Protein AF-F9WDN3-F1 (afdb_monomer_lite)

Organism: Trypanosoma congolense (strain IL3000) (NCBI:txid1068625)

Sequence (298 aa):
MFHLHCTERLPSRILLQSTNVASALHPDPLSCSAYWSNCTITRNVDLIFKRGSGELAHFKVPGACEKANNPNFFRLPCVNAADVLGGSIEAGWVMNYDFSEGTSSSEKQKDHACLTLRQLPTVAMLLRTASTDIKLLIVRPVLKAVKEEPTIVYHATLLTPPEGVRHVVLGRDGSLLLLLGHHIPDHDFTVPCFSYAVKGDHGCASFKPTRLCIPSPFVDMLREESAQRVVCARARKALRQVESPVLGGLDTEVILLTDHAVVLIFHVNVSREAETLLVCGLFACLNSAACWVAYKIH

Secondary structure (DSSP, 8-state):
-----------TTS-TT--EEEEEE-SSTTSTT-SEEEEEEETT--EEEEE-SSGGGGSPPTT-EEETTEEEEEEE-BTTHHHHHSSPPPGGGEEEEEE-SS---------HHHHHHHTSPPEEEEEE-TTS-EEEEEEEEEEEEETTEEEEEEEEEEE-PPTTEEEEEE-TTSSEEEEEESEE-TTT-EEEEEEEE---TT--PPPEEEEEEPPHHHHHHHHTSSSEEEEEEEEE--SS--SS--TTEEEEEEEEEETTSEEEEEEEEEESSS------EEEEESSSS---------

Structure (mmCIF, N/CA/C/O backbone):
data_AF-F9WDN3-F1
#
_entry.id   AF-F9WDN3-F1
#
loop_
_atom_site.group_PDB
_atom_site.id
_atom_site.type_symbol
_atom_site.label_atom_id
_atom_site.label_alt_id
_atom_site.label_comp_id
_atom_site.label_asym_id
_atom_site.label_entity_id
_atom_site.label_seq_id
_atom_site.pdbx_PDB_ins_code
_atom_site.Cartn_x
_atom_site.Cartn_y
_atom_site.Cartn_z
_atom_site.occupancy
_atom_site.B_iso_or_equiv
_atom_site.auth_seq_id
_atom_site.auth_comp_id
_atom_site.auth_asym_id
_atom_site.auth_atom_id
_atom_site.pdbx_PDB_model_num
ATOM 1 N N . MET A 1 1 ? 21.360 -12.248 2.614 1.00 25.48 1 MET A N 1
ATOM 2 C CA . MET A 1 1 ? 20.010 -12.648 3.066 1.00 25.48 1 MET A CA 1
ATOM 3 C C . MET A 1 1 ? 19.783 -11.980 4.418 1.00 25.48 1 MET A C 1
ATOM 5 O O . MET A 1 1 ? 20.314 -12.448 5.412 1.00 25.48 1 MET A O 1
ATOM 9 N N . PHE A 1 2 ? 19.144 -10.807 4.445 1.00 21.42 2 PHE A N 1
ATOM 10 C CA . PHE A 1 2 ? 18.879 -10.098 5.701 1.00 21.42 2 PHE A CA 1
ATOM 11 C C . PHE A 1 2 ? 17.727 -10.805 6.417 1.00 21.42 2 PHE A C 1
ATOM 13 O O . PHE A 1 2 ? 16.579 -10.714 5.987 1.00 21.42 2 PHE A O 1
ATOM 20 N N . HIS A 1 3 ? 18.032 -11.545 7.482 1.00 22.80 3 HIS A N 1
ATOM 21 C CA . HIS A 1 3 ? 17.010 -12.006 8.411 1.00 22.80 3 HIS A CA 1
ATOM 22 C C . HIS A 1 3 ? 16.378 -10.774 9.065 1.00 22.80 3 HIS A C 1
ATOM 24 O O . HIS A 1 3 ? 17.037 -10.059 9.817 1.00 22.80 3 HIS A O 1
ATOM 30 N N . LEU A 1 4 ? 15.107 -10.508 8.757 1.00 27.50 4 LEU A N 1
ATOM 31 C CA . LEU A 1 4 ? 14.305 -9.540 9.497 1.00 27.50 4 LEU A CA 1
ATOM 32 C C . LEU A 1 4 ? 14.218 -10.016 10.955 1.00 27.50 4 LEU A C 1
ATOM 34 O O . LEU A 1 4 ? 13.403 -10.867 11.300 1.00 27.50 4 LEU A O 1
ATOM 38 N N . HIS A 1 5 ? 15.048 -9.441 11.820 1.00 25.88 5 HIS A N 1
ATOM 39 C CA . HIS A 1 5 ? 15.048 -9.647 13.271 1.00 25.88 5 HIS A CA 1
ATOM 40 C C . HIS A 1 5 ? 13.841 -8.990 13.980 1.00 25.88 5 HIS A C 1
ATOM 42 O O . HIS A 1 5 ? 13.918 -8.654 15.156 1.00 25.88 5 HIS A O 1
ATOM 48 N N . CYS A 1 6 ? 12.707 -8.824 13.290 1.00 34.84 6 CYS A N 1
ATOM 49 C CA . CYS A 1 6 ? 11.521 -8.134 13.806 1.00 34.84 6 CYS A CA 1
ATOM 50 C C . CYS A 1 6 ? 10.233 -8.958 13.665 1.00 34.84 6 CYS A C 1
ATOM 52 O O . CYS A 1 6 ? 9.154 -8.400 13.496 1.00 34.84 6 CYS A O 1
ATOM 54 N N . THR A 1 7 ? 10.304 -10.282 13.808 1.00 39.53 7 THR A N 1
ATOM 55 C CA . THR A 1 7 ? 9.168 -11.031 14.368 1.00 39.53 7 THR A CA 1
ATOM 56 C C . THR A 1 7 ? 9.219 -10.918 15.891 1.00 39.53 7 THR A C 1
ATOM 58 O O . THR A 1 7 ? 9.371 -11.918 16.596 1.00 39.53 7 THR A O 1
ATOM 61 N N . GLU A 1 8 ? 9.139 -9.696 16.429 1.00 36.28 8 GLU A N 1
ATOM 62 C CA . GLU A 1 8 ? 8.671 -9.552 17.807 1.00 36.28 8 GLU A CA 1
ATOM 63 C C . GLU A 1 8 ? 7.334 -10.281 17.866 1.00 36.28 8 GLU A C 1
ATOM 65 O O . GLU A 1 8 ? 6.462 -10.043 17.028 1.00 36.28 8 GLU A O 1
ATOM 70 N N . ARG A 1 9 ? 7.234 -11.244 18.786 1.00 39.59 9 ARG A N 1
ATOM 71 C CA . ARG A 1 9 ? 6.088 -12.142 18.913 1.00 39.59 9 ARG A CA 1
ATOM 72 C C . ARG A 1 9 ? 4.807 -11.319 18.849 1.00 39.59 9 ARG A C 1
ATOM 74 O O . ARG A 1 9 ? 4.453 -10.638 19.812 1.00 39.59 9 ARG A O 1
ATOM 81 N N . LEU A 1 10 ? 4.118 -11.408 17.711 1.00 46.81 10 LEU A N 1
ATOM 82 C CA . LEU A 1 10 ? 2.740 -10.965 17.595 1.00 46.81 10 LEU A CA 1
ATOM 83 C C . LEU A 1 10 ? 1.974 -11.571 18.777 1.00 46.81 10 LEU A C 1
ATOM 85 O O . LEU A 1 10 ? 2.305 -12.692 19.190 1.00 46.81 10 LEU A O 1
ATOM 89 N N . PRO A 1 11 ? 0.997 -10.856 19.364 1.00 41.72 11 PRO A N 1
ATOM 90 C CA . PRO A 1 11 ? 0.256 -11.366 20.505 1.00 41.72 11 P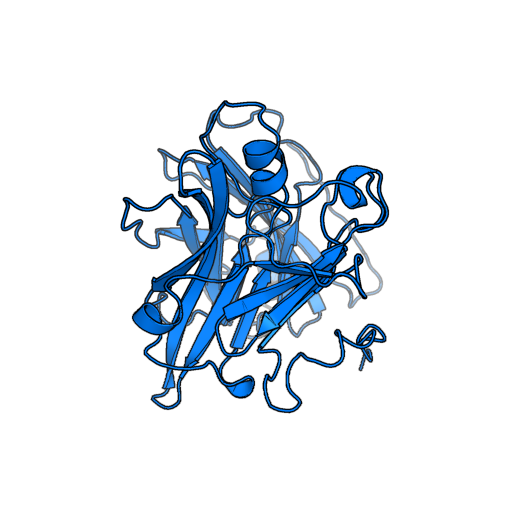RO A CA 1
ATOM 91 C C . PRO A 1 11 ? -0.181 -12.798 20.210 1.00 41.72 11 PRO A C 1
ATOM 93 O O . PRO A 1 11 ? -0.673 -13.066 19.114 1.00 41.72 11 PRO A O 1
ATOM 96 N N . SER A 1 12 ? -0.014 -13.698 21.179 1.00 40.06 12 SER A N 1
ATOM 97 C CA . SER A 1 12 ? -0.197 -15.161 21.111 1.00 40.06 12 SER A CA 1
ATOM 98 C C . SER A 1 12 ? -1.581 -15.664 20.647 1.00 40.06 12 SER A C 1
ATOM 100 O O . SER A 1 12 ? -1.912 -16.834 20.815 1.00 40.06 12 SER A O 1
ATOM 102 N N . ARG A 1 13 ? -2.419 -14.785 20.087 1.00 42.53 13 ARG A N 1
ATOM 103 C CA . ARG A 1 13 ? -3.717 -15.067 19.470 1.00 42.53 13 ARG A CA 1
ATOM 104 C C . ARG A 1 13 ? -3.954 -14.334 18.143 1.00 42.53 13 ARG A C 1
ATOM 106 O O . ARG A 1 13 ? -5.106 -14.118 17.779 1.00 42.53 13 ARG A O 1
ATOM 113 N N . ILE A 1 14 ? -2.910 -14.005 17.389 1.00 45.81 14 ILE A N 1
ATOM 114 C CA . ILE A 1 14 ? -2.956 -14.419 15.984 1.00 45.81 14 ILE A CA 1
ATOM 115 C C . ILE A 1 14 ? -3.006 -15.938 16.109 1.00 45.81 14 ILE A C 1
ATOM 117 O O . ILE A 1 14 ? -2.043 -16.529 16.592 1.00 45.81 14 ILE A O 1
ATOM 121 N N . LEU A 1 15 ? -4.194 -16.531 15.926 1.00 42.22 15 LEU A N 1
ATOM 122 C CA . LEU A 1 15 ? -4.380 -17.982 15.983 1.00 42.22 15 LEU A CA 1
ATOM 123 C C . LEU A 1 15 ? -3.172 -18.626 15.294 1.00 42.22 15 LEU A C 1
ATOM 125 O O . LEU A 1 15 ? -2.719 -18.111 14.276 1.00 42.22 15 LEU A O 1
ATOM 129 N N . LEU A 1 16 ? -2.667 -19.755 15.790 1.00 42.31 16 LEU A N 1
ATOM 130 C CA . LEU A 1 16 ? -1.600 -20.507 15.107 1.00 42.31 16 LEU A CA 1
ATOM 131 C C . LEU A 1 16 ? -1.906 -20.773 13.608 1.00 42.31 16 LEU A C 1
ATOM 133 O O . LEU A 1 16 ? -1.010 -21.122 12.852 1.00 42.31 16 LEU A O 1
ATOM 137 N N . GLN A 1 17 ? -3.161 -20.567 13.182 1.00 43.59 17 GLN A N 1
ATOM 138 C CA . GLN A 1 17 ? -3.683 -20.659 11.817 1.00 43.59 17 GLN A CA 1
ATOM 139 C C . GLN A 1 17 ? -3.929 -19.316 11.086 1.00 43.59 17 GLN A C 1
ATOM 141 O O . GLN A 1 17 ? -4.222 -19.327 9.887 1.00 43.59 17 GLN A O 1
ATOM 146 N N . SER A 1 18 ? -3.865 -18.156 11.749 1.00 54.38 18 SER A N 1
ATOM 147 C CA . SER A 1 18 ? -3.954 -16.856 11.072 1.00 54.38 18 SER A CA 1
ATOM 148 C C . SER A 1 18 ? -2.571 -16.467 10.576 1.00 54.38 18 SER A C 1
ATOM 150 O O . SER A 1 18 ? -1.840 -15.720 11.214 1.00 54.38 18 SER A O 1
ATOM 152 N N . THR A 1 19 ? -2.201 -17.022 9.431 1.00 68.94 19 THR A N 1
ATOM 153 C CA . THR A 1 19 ? -1.012 -16.615 8.689 1.00 68.94 19 THR A CA 1
ATOM 154 C C . THR A 1 19 ? -1.073 -15.118 8.390 1.00 68.94 19 THR A C 1
ATOM 156 O O . THR A 1 19 ? -2.088 -14.614 7.896 1.00 68.94 19 THR A O 1
ATOM 159 N N . ASN A 1 20 ? 0.011 -14.410 8.704 1.00 83.69 20 ASN A N 1
ATOM 160 C CA . ASN A 1 20 ? 0.197 -13.030 8.271 1.00 83.69 20 ASN A CA 1
ATOM 161 C C . ASN A 1 20 ? 0.379 -13.021 6.757 1.00 83.69 20 ASN A C 1
ATOM 163 O O . ASN A 1 20 ? 1.111 -13.857 6.224 1.00 83.69 20 ASN A O 1
ATOM 167 N N . VAL A 1 21 ? -0.266 -12.077 6.083 1.00 89.31 21 VAL A N 1
ATOM 168 C CA . VAL A 1 21 ? -0.173 -11.946 4.621 1.00 89.31 21 VAL A CA 1
ATOM 169 C C . VAL A 1 21 ? 0.641 -10.723 4.209 1.00 89.31 21 VAL A C 1
ATOM 171 O O . VAL A 1 21 ? 1.263 -10.730 3.155 1.00 89.31 21 VAL A O 1
ATOM 174 N N . ALA A 1 22 ? 0.713 -9.706 5.068 1.00 90.19 22 ALA A N 1
ATOM 175 C CA . ALA A 1 22 ? 1.585 -8.552 4.887 1.00 90.19 22 ALA 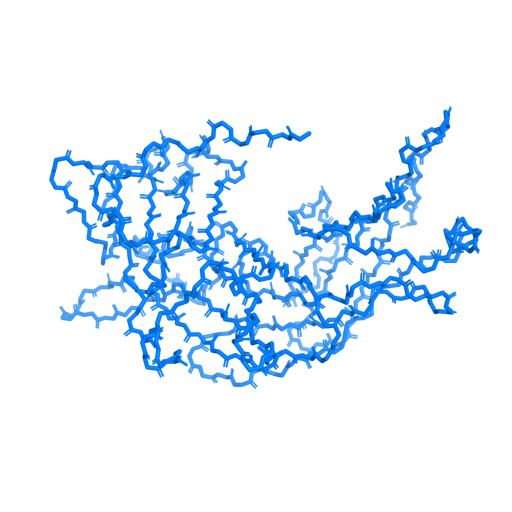A CA 1
ATOM 176 C C . ALA A 1 22 ? 1.936 -7.925 6.240 1.00 90.19 22 ALA A C 1
ATOM 178 O O . ALA A 1 22 ? 1.176 -8.031 7.207 1.00 90.19 22 ALA A O 1
ATOM 179 N N . SER A 1 23 ? 3.080 -7.248 6.306 1.00 91.62 23 SER A N 1
ATOM 180 C CA . SER A 1 23 ? 3.484 -6.482 7.486 1.00 91.62 23 SER A CA 1
ATOM 181 C C . SER A 1 23 ? 4.407 -5.330 7.123 1.00 91.62 23 SER A C 1
ATOM 183 O O . SER A 1 23 ? 5.230 -5.467 6.212 1.00 91.62 23 SER A O 1
ATOM 185 N N . ALA A 1 24 ? 4.332 -4.250 7.894 1.00 88.44 24 ALA A N 1
ATOM 186 C CA . ALA A 1 24 ? 5.226 -3.107 7.791 1.00 88.44 24 ALA A CA 1
ATOM 187 C C . ALA A 1 24 ? 5.635 -2.581 9.168 1.00 88.44 24 ALA A C 1
ATOM 189 O O . ALA A 1 24 ? 4.896 -2.688 10.151 1.00 88.44 24 ALA A O 1
ATOM 190 N N . LEU A 1 25 ? 6.823 -1.981 9.208 1.00 86.69 25 LEU A N 1
ATOM 191 C CA . LEU A 1 25 ? 7.259 -1.109 10.290 1.00 86.69 25 LEU A CA 1
ATOM 192 C C . LEU A 1 25 ? 6.979 0.334 9.877 1.00 86.69 25 LEU A C 1
ATOM 194 O O . LEU A 1 25 ? 7.162 0.685 8.711 1.00 86.69 25 LEU A O 1
ATOM 198 N N . HIS A 1 26 ? 6.549 1.158 10.826 1.00 84.19 26 HIS A N 1
ATOM 199 C CA . HIS A 1 26 ? 6.441 2.592 10.595 1.00 84.19 26 HIS A CA 1
ATOM 200 C C . HIS A 1 26 ? 7.849 3.150 10.303 1.00 84.19 26 HIS A C 1
ATOM 202 O O . HIS A 1 26 ? 8.788 2.756 10.999 1.00 84.19 26 HIS A O 1
ATOM 208 N N . PRO A 1 27 ? 8.036 4.032 9.301 1.00 76.56 27 PRO A N 1
ATOM 209 C CA . PRO A 1 27 ? 9.367 4.524 8.926 1.00 76.56 27 PRO A CA 1
ATOM 210 C C . PRO A 1 27 ? 10.009 5.405 10.002 1.00 76.56 27 PRO A C 1
ATOM 212 O O . PRO A 1 27 ? 11.231 5.480 10.083 1.00 76.56 27 PRO A O 1
ATOM 215 N N . ASP A 1 28 ? 9.192 6.028 10.850 1.00 77.12 28 ASP A N 1
ATOM 216 C CA . ASP A 1 28 ? 9.644 6.772 12.025 1.00 77.12 28 ASP A CA 1
ATOM 217 C C . ASP A 1 28 ? 8.841 6.347 13.267 1.00 77.12 28 ASP A C 1
ATOM 219 O O . ASP A 1 28 ? 7.891 7.028 13.671 1.00 77.12 28 ASP A O 1
ATOM 223 N N . PRO A 1 29 ? 9.124 5.161 13.831 1.00 63.19 29 PRO A N 1
ATOM 224 C CA . PRO A 1 29 ? 8.338 4.595 14.926 1.00 63.19 29 PRO A CA 1
ATOM 225 C C . PRO A 1 29 ? 8.573 5.325 16.257 1.00 63.19 29 PRO A C 1
ATOM 227 O O . PRO A 1 29 ? 7.835 5.094 17.215 1.00 63.19 29 PRO A O 1
ATOM 230 N N . LEU A 1 30 ? 9.604 6.177 16.313 1.00 67.56 30 LEU A N 1
ATOM 231 C CA . LEU A 1 30 ? 9.999 6.950 17.488 1.00 67.56 30 LEU A CA 1
ATOM 232 C C . LEU A 1 30 ? 9.439 8.375 17.466 1.00 67.56 30 LEU A C 1
ATOM 234 O O . LEU A 1 30 ? 9.486 9.046 18.496 1.00 67.56 30 LEU A O 1
ATOM 238 N N . SER A 1 31 ? 8.891 8.838 16.335 1.00 67.88 31 SER A N 1
ATOM 239 C CA . SER A 1 31 ? 8.201 10.125 16.289 1.00 67.88 31 SER A CA 1
ATOM 240 C C . SER A 1 31 ? 7.091 10.192 17.339 1.00 67.88 31 SER A C 1
ATOM 242 O O . SER A 1 31 ? 6.266 9.285 17.478 1.00 67.88 31 SER A O 1
ATOM 244 N N . CYS A 1 32 ? 7.012 11.324 18.043 1.00 61.47 32 CYS A N 1
ATOM 245 C CA . CYS A 1 32 ? 5.941 11.581 19.008 1.00 61.47 32 CYS A CA 1
ATOM 246 C C . CYS A 1 32 ? 4.541 11.569 18.364 1.00 61.47 32 CYS A C 1
ATOM 248 O O . CYS A 1 32 ? 3.539 11.534 19.074 1.00 61.47 32 CYS A O 1
ATOM 250 N N . SER A 1 33 ? 4.473 11.590 17.029 1.00 68.62 33 SER A N 1
ATOM 251 C CA . SER A 1 33 ? 3.254 11.669 16.231 1.00 68.62 33 SER A CA 1
ATOM 252 C C . SER A 1 33 ? 2.834 10.356 15.556 1.00 68.62 33 SER A C 1
ATOM 254 O O . SER A 1 33 ? 1.979 10.413 14.682 1.00 68.62 33 SER A O 1
ATOM 256 N N . ALA A 1 34 ? 3.417 9.198 15.886 1.00 74.94 34 ALA A N 1
ATOM 257 C CA . ALA A 1 34 ? 2.995 7.912 15.317 1.00 74.94 34 ALA A CA 1
ATOM 258 C C . ALA A 1 34 ? 2.099 7.115 16.286 1.00 74.94 34 ALA A C 1
ATOM 260 O O . ALA A 1 34 ? 2.532 6.732 17.374 1.00 74.94 34 ALA A O 1
ATOM 261 N N . TYR A 1 35 ? 0.863 6.783 15.879 1.00 82.38 35 TYR A N 1
ATOM 262 C CA . TYR A 1 35 ? -0.004 5.866 16.650 1.00 82.38 35 TYR A CA 1
ATOM 263 C C . TYR A 1 35 ? 0.464 4.410 16.605 1.00 82.38 35 TYR A C 1
ATOM 265 O O . TYR A 1 35 ? 0.091 3.615 17.471 1.00 82.38 35 TYR A O 1
ATOM 273 N N . TRP A 1 36 ? 1.267 4.037 15.610 1.00 88.31 36 TRP A N 1
ATOM 274 C CA . TRP A 1 36 ? 1.683 2.661 15.386 1.00 88.31 36 TRP A CA 1
ATOM 275 C C . TRP A 1 36 ? 3.168 2.575 15.032 1.00 88.31 36 TRP A C 1
ATOM 277 O O . TRP A 1 36 ? 3.726 3.463 14.399 1.00 88.31 36 TRP A O 1
ATOM 287 N N . SER A 1 37 ? 3.805 1.487 15.455 1.00 87.56 37 SER A N 1
ATOM 288 C CA . SER A 1 37 ? 5.199 1.153 15.130 1.00 87.56 37 SER A CA 1
ATOM 289 C C . SER A 1 37 ? 5.295 -0.049 14.193 1.00 87.56 37 SER A C 1
ATOM 291 O O . SER A 1 37 ? 6.205 -0.131 13.371 1.00 87.56 37 SER A O 1
ATOM 293 N N . ASN A 1 38 ? 4.340 -0.974 14.290 1.00 89.56 38 ASN A N 1
ATOM 294 C CA . ASN A 1 38 ? 4.203 -2.124 13.407 1.00 89.56 38 ASN A CA 1
ATOM 295 C C . ASN A 1 38 ? 2.730 -2.319 13.044 1.00 89.56 38 ASN A C 1
ATOM 297 O O . ASN A 1 38 ? 1.861 -2.183 13.907 1.00 89.56 38 ASN A O 1
ATOM 301 N N . CYS A 1 39 ? 2.470 -2.647 11.783 1.00 92.00 39 CYS A N 1
ATOM 302 C CA . CYS A 1 39 ? 1.166 -3.066 11.298 1.00 92.00 39 CYS A CA 1
ATOM 303 C C . CYS A 1 39 ? 1.302 -4.438 10.639 1.00 92.00 39 CYS A C 1
ATOM 305 O O . CYS A 1 39 ? 2.176 -4.651 9.798 1.00 92.00 39 CYS A O 1
ATOM 307 N N . THR A 1 40 ? 0.426 -5.364 11.015 1.00 92.38 40 THR A N 1
ATOM 308 C CA . THR A 1 40 ? 0.342 -6.709 10.451 1.00 92.38 40 THR A CA 1
ATOM 309 C C . THR A 1 40 ? -1.069 -6.969 9.947 1.00 92.38 40 THR A C 1
ATOM 311 O O . THR A 1 40 ? -2.045 -6.714 10.653 1.00 92.38 40 THR A O 1
ATOM 314 N N . ILE A 1 41 ? -1.170 -7.517 8.739 1.00 93.12 41 ILE A N 1
ATOM 315 C CA . ILE A 1 41 ? -2.431 -7.889 8.101 1.00 93.12 41 ILE A CA 1
ATOM 316 C C . ILE A 1 41 ? -2.592 -9.397 8.170 1.00 93.12 41 ILE A C 1
ATOM 318 O O . ILE A 1 41 ? -1.706 -10.166 7.783 1.00 93.12 41 ILE A O 1
ATOM 322 N N . THR A 1 42 ? -3.747 -9.820 8.663 1.00 91.69 42 THR A N 1
ATOM 323 C CA . THR A 1 42 ? -4.111 -11.235 8.742 1.00 91.69 42 THR A CA 1
ATOM 324 C C . THR A 1 42 ? -4.687 -11.743 7.418 1.00 91.69 42 THR A C 1
ATOM 326 O O . THR A 1 42 ? -5.132 -10.966 6.577 1.00 91.69 42 THR A O 1
ATOM 329 N N . ARG A 1 43 ? -4.792 -13.066 7.263 1.00 90.50 43 ARG A N 1
ATOM 330 C CA . ARG A 1 43 ? -5.519 -13.713 6.153 1.00 90.50 43 ARG A CA 1
ATOM 331 C C . ARG A 1 43 ? -6.962 -13.232 5.929 1.00 90.50 43 ARG A C 1
ATOM 333 O O . ARG A 1 43 ? -7.478 -13.387 4.831 1.00 90.50 43 ARG A O 1
ATOM 340 N N . ASN A 1 44 ? -7.616 -12.671 6.947 1.00 90.69 44 ASN A N 1
ATOM 341 C CA . ASN A 1 44 ? -8.977 -12.125 6.846 1.00 90.69 44 ASN A CA 1
ATOM 342 C C . ASN A 1 44 ? -8.980 -10.598 6.690 1.00 90.69 44 ASN A C 1
ATOM 344 O O . ASN A 1 44 ? -10.019 -9.966 6.836 1.00 90.69 44 ASN A O 1
ATOM 348 N N . VAL A 1 45 ? -7.813 -10.007 6.416 1.00 92.81 45 VAL A N 1
ATOM 349 C CA . VAL A 1 45 ? -7.622 -8.567 6.213 1.00 92.81 45 VAL A CA 1
ATOM 350 C C . VAL A 1 45 ? -7.893 -7.729 7.471 1.00 92.81 45 VAL A C 1
ATOM 352 O O . VAL A 1 45 ? -7.956 -6.509 7.407 1.00 92.81 45 VAL A O 1
ATOM 355 N N . ASP A 1 46 ? -7.980 -8.346 8.652 1.00 90.94 46 ASP A N 1
ATOM 356 C CA . ASP A 1 46 ? -7.894 -7.592 9.906 1.00 90.94 46 ASP A CA 1
ATOM 357 C C . ASP A 1 46 ? -6.489 -7.010 10.066 1.00 90.94 46 ASP A C 1
ATOM 359 O O . ASP A 1 46 ? -5.498 -7.713 9.822 1.00 90.94 46 ASP A O 1
ATOM 363 N N . LEU A 1 47 ? -6.416 -5.764 10.542 1.00 93.94 47 LEU A N 1
ATOM 364 C CA . LEU A 1 47 ? -5.162 -5.076 10.811 1.00 93.94 47 LEU A CA 1
ATOM 365 C C . LEU A 1 47 ? -4.882 -5.077 12.310 1.00 93.94 47 LEU A C 1
ATOM 367 O O . LEU A 1 47 ? -5.713 -4.674 13.132 1.00 93.94 47 LEU A O 1
ATOM 371 N N . ILE A 1 48 ? -3.689 -5.542 12.655 1.00 92.19 48 ILE A N 1
ATOM 372 C CA . ILE A 1 48 ? -3.184 -5.628 14.018 1.00 92.19 48 ILE A CA 1
ATOM 373 C C . ILE A 1 48 ? -2.003 -4.681 14.125 1.00 92.19 48 ILE A C 1
ATOM 375 O O . ILE A 1 48 ? -1.021 -4.811 13.396 1.00 92.19 48 ILE A O 1
ATOM 379 N N . PHE A 1 49 ? -2.095 -3.754 15.066 1.00 91.56 49 PHE A N 1
ATOM 380 C CA . PHE A 1 49 ? -1.095 -2.725 15.276 1.00 91.56 49 PHE A CA 1
ATOM 381 C C . PHE A 1 49 ? -0.371 -2.952 16.593 1.00 91.56 49 PHE A C 1
ATOM 383 O O . PHE A 1 49 ? -1.006 -3.235 17.611 1.00 91.56 49 PHE A O 1
ATOM 390 N N . LYS A 1 50 ? 0.949 -2.768 16.579 1.00 89.56 50 LYS A N 1
ATOM 391 C CA . LYS A 1 50 ? 1.718 -2.422 17.775 1.00 89.56 50 LYS A CA 1
ATOM 392 C C . LYS A 1 50 ? 1.721 -0.902 17.887 1.00 89.56 50 LYS A C 1
ATOM 394 O O . LYS A 1 50 ? 2.039 -0.222 16.910 1.00 89.56 50 LYS A O 1
ATOM 399 N N . ARG A 1 51 ? 1.389 -0.370 19.062 1.00 87.31 51 ARG A N 1
ATOM 400 C CA . ARG A 1 51 ? 1.423 1.071 19.338 1.00 87.31 51 ARG A CA 1
ATOM 401 C C . ARG A 1 51 ? 2.825 1.652 19.113 1.00 87.31 51 ARG A C 1
ATOM 403 O O . ARG A 1 51 ? 3.829 0.939 19.214 1.00 87.31 51 ARG A O 1
ATOM 410 N N . GLY A 1 52 ? 2.882 2.937 18.767 1.00 81.88 52 GLY A N 1
ATOM 411 C CA . GLY A 1 52 ? 4.123 3.719 18.797 1.00 81.88 52 GLY A CA 1
ATOM 412 C C . GLY A 1 52 ? 4.653 3.887 20.227 1.00 81.88 52 GLY A C 1
ATOM 413 O O . GLY A 1 52 ? 4.010 3.457 21.183 1.00 81.88 52 GLY A O 1
ATOM 414 N N . SER A 1 53 ? 5.822 4.505 20.387 1.00 76.38 53 SER A N 1
ATOM 415 C CA . SER A 1 53 ? 6.411 4.801 21.707 1.00 76.38 53 SER A CA 1
ATOM 416 C C . SER A 1 53 ? 6.198 6.247 22.179 1.00 76.38 53 SER A C 1
ATOM 418 O O . SER A 1 53 ? 6.697 6.611 23.239 1.00 76.38 53 SER A O 1
ATOM 420 N N . GLY A 1 54 ? 5.507 7.078 21.391 1.00 72.19 54 GLY A N 1
ATOM 421 C CA . GLY A 1 54 ? 5.267 8.496 21.685 1.00 72.19 54 GLY A CA 1
ATOM 422 C C . GLY A 1 54 ? 4.052 8.763 22.580 1.00 72.19 54 GLY A C 1
ATOM 423 O O . GLY A 1 54 ? 3.309 7.852 22.930 1.00 72.19 54 GLY A O 1
ATOM 424 N N . GLU A 1 55 ? 3.796 10.036 22.892 1.00 72.00 55 GLU A N 1
ATOM 425 C CA . GLU A 1 55 ? 2.662 10.475 23.731 1.00 72.00 55 GLU A CA 1
ATOM 426 C C . GLU A 1 55 ? 1.303 9.991 23.198 1.00 72.00 55 GLU A C 1
ATOM 428 O O . GLU A 1 55 ? 0.406 9.638 23.967 1.00 72.00 55 GLU A O 1
ATOM 433 N N . LEU A 1 56 ? 1.175 9.889 21.869 1.00 71.88 56 LEU A N 1
ATOM 434 C CA . LEU A 1 56 ? -0.024 9.378 21.206 1.00 71.88 56 LEU A CA 1
ATOM 435 C C . LEU A 1 56 ? -0.321 7.903 21.524 1.00 71.88 56 LEU A C 1
ATOM 437 O O . LEU A 1 56 ? -1.471 7.469 21.428 1.00 71.88 56 LEU A O 1
ATOM 441 N N . ALA A 1 57 ? 0.681 7.137 21.962 1.00 70.31 57 ALA A N 1
ATOM 442 C CA . ALA A 1 57 ? 0.527 5.735 22.327 1.00 70.31 57 ALA A CA 1
ATOM 443 C C . ALA A 1 57 ? -0.424 5.527 23.511 1.00 70.31 57 ALA A C 1
ATOM 445 O O . ALA A 1 57 ? -0.992 4.445 23.638 1.00 70.31 57 ALA A O 1
ATOM 446 N N . HIS A 1 58 ? -0.647 6.541 24.349 1.00 75.88 58 HIS A N 1
ATOM 447 C CA . HIS A 1 58 ? -1.538 6.438 25.506 1.00 75.88 58 HIS A CA 1
ATOM 448 C C . HIS A 1 58 ? -3.014 6.675 25.170 1.00 75.88 58 HIS A C 1
ATOM 450 O O . HIS A 1 58 ? -3.887 6.332 25.968 1.00 75.88 58 HIS A O 1
ATOM 456 N N . PHE A 1 59 ? -3.319 7.223 23.992 1.00 82.69 59 PHE A N 1
ATOM 457 C CA . PHE A 1 59 ? -4.697 7.510 23.611 1.00 82.69 59 PHE A CA 1
ATOM 458 C C . PHE A 1 59 ? -5.381 6.277 23.028 1.00 82.69 59 PHE A C 1
ATOM 460 O O . PHE A 1 59 ? -4.819 5.531 22.219 1.00 82.69 59 PHE A O 1
ATOM 467 N N . LYS A 1 60 ? -6.640 6.069 23.415 1.00 87.31 60 LYS A N 1
ATOM 468 C CA . LYS A 1 60 ? -7.480 5.024 22.830 1.00 87.31 60 LYS A CA 1
ATOM 469 C C . LYS A 1 60 ? -7.719 5.328 21.352 1.00 87.31 60 LYS A C 1
ATOM 471 O O . LYS A 1 60 ? -8.042 6.462 20.995 1.00 87.31 60 LYS A O 1
ATOM 476 N N . VAL A 1 61 ? -7.586 4.313 20.504 1.00 90.25 61 VAL A N 1
ATOM 477 C CA . VAL A 1 61 ? -7.892 4.440 19.075 1.00 90.25 61 VAL A CA 1
ATOM 478 C C . VAL A 1 61 ? -9.397 4.201 18.888 1.00 90.25 61 VAL A C 1
ATOM 480 O O . VAL A 1 61 ? -9.886 3.137 19.281 1.00 90.25 61 VAL A O 1
ATOM 483 N N . PRO A 1 62 ? -10.167 5.155 18.331 1.00 91.31 62 PRO A N 1
ATOM 484 C CA . PRO A 1 62 ? -11.611 4.987 18.167 1.00 91.31 62 PRO A CA 1
ATOM 485 C C . PRO A 1 62 ? -11.951 3.766 17.308 1.00 91.31 62 PRO A C 1
ATOM 487 O O . PRO A 1 62 ? -11.421 3.604 16.214 1.00 91.31 62 PRO A O 1
ATOM 490 N N . GLY A 1 63 ? -12.827 2.891 17.805 1.00 90.38 63 GLY A N 1
ATOM 491 C CA . GLY A 1 63 ? -13.180 1.630 17.138 1.00 90.38 63 GLY A CA 1
ATOM 492 C C . GLY A 1 63 ? -12.211 0.469 17.338 1.00 90.38 63 GLY A C 1
ATOM 493 O O . GLY A 1 63 ? -12.513 -0.655 16.933 1.00 90.38 63 GLY A O 1
ATOM 494 N N . ALA A 1 64 ? -11.067 0.695 17.983 1.00 90.75 64 ALA A N 1
ATOM 495 C CA . ALA A 1 64 ? -10.091 -0.360 18.163 1.00 90.75 64 ALA A CA 1
ATOM 496 C C . ALA A 1 64 ? -10.511 -1.376 19.230 1.00 90.75 64 ALA A C 1
ATOM 498 O O . ALA A 1 64 ? -10.994 -1.044 20.315 1.00 90.75 64 ALA A O 1
ATOM 499 N N . CYS A 1 65 ? -10.279 -2.648 18.917 1.00 88.25 65 CYS A N 1
ATOM 500 C CA . CYS A 1 65 ? -10.392 -3.746 19.863 1.00 88.25 65 CYS A CA 1
ATOM 501 C C . CYS A 1 65 ? -9.052 -3.909 20.590 1.00 88.25 65 CYS A C 1
ATOM 503 O O . CYS A 1 65 ? -8.075 -4.375 19.998 1.00 88.25 65 CYS A O 1
ATOM 505 N N . GLU A 1 66 ? -9.019 -3.559 21.873 1.00 84.69 66 GLU A N 1
ATOM 506 C CA . GLU A 1 66 ? -7.838 -3.656 22.735 1.00 84.69 66 GLU A CA 1
ATOM 507 C C . GLU A 1 66 ? -8.044 -4.753 23.782 1.00 84.69 66 GLU A C 1
ATOM 509 O O . GLU A 1 66 ? -9.146 -4.939 24.303 1.00 84.69 66 GLU A O 1
ATOM 514 N N . LYS A 1 67 ? -6.990 -5.511 24.096 1.00 71.69 67 LYS A N 1
ATOM 515 C CA . LYS A 1 67 ? -7.038 -6.481 25.196 1.00 71.69 67 LYS A CA 1
ATOM 516 C C . LYS A 1 67 ? -6.493 -5.837 26.459 1.00 71.69 67 LYS A C 1
ATOM 518 O O . LYS A 1 67 ? -5.369 -5.350 26.448 1.00 71.69 67 LYS A O 1
ATOM 523 N N . ALA A 1 68 ? -7.229 -5.968 27.562 1.00 72.44 68 ALA A N 1
ATOM 524 C CA . ALA A 1 68 ? -6.820 -5.456 28.872 1.00 72.44 68 ALA A CA 1
ATOM 525 C C . ALA A 1 68 ? -5.401 -5.904 29.282 1.00 72.44 68 ALA A C 1
ATOM 527 O O . ALA A 1 68 ? -4.626 -5.114 29.803 1.00 72.44 68 ALA A O 1
ATOM 528 N N . ASN A 1 69 ? -5.028 -7.150 28.968 1.00 74.62 69 ASN A N 1
ATOM 529 C CA . ASN A 1 69 ? -3.737 -7.725 29.367 1.00 74.62 69 ASN A CA 1
ATOM 530 C C . ASN A 1 69 ? -2.593 -7.436 28.377 1.00 74.62 69 ASN A C 1
ATOM 532 O O . ASN A 1 69 ? -1.498 -7.965 28.549 1.00 74.62 69 ASN A O 1
ATOM 536 N N . ASN A 1 70 ? -2.838 -6.681 27.301 1.00 72.69 70 ASN A N 1
ATOM 537 C CA . ASN A 1 70 ? -1.795 -6.306 26.350 1.00 72.69 70 ASN A CA 1
ATOM 538 C C . ASN A 1 70 ? -2.112 -4.946 25.695 1.00 72.69 70 ASN A C 1
ATOM 540 O O . ASN A 1 70 ? -2.531 -4.909 24.535 1.00 72.69 70 ASN A O 1
ATOM 544 N N . PRO A 1 71 ? -1.923 -3.835 26.433 1.00 74.44 71 PRO A N 1
ATOM 545 C CA . PRO A 1 71 ? -2.327 -2.496 25.994 1.00 74.44 71 PRO A CA 1
ATOM 546 C C . PRO A 1 71 ? -1.497 -1.970 24.816 1.00 74.44 71 PRO A C 1
ATOM 548 O O . PRO A 1 71 ? -1.896 -1.017 24.155 1.00 74.44 71 PRO A O 1
ATOM 551 N N . ASN A 1 72 ? -0.363 -2.610 24.516 1.00 83.94 72 ASN A N 1
ATOM 552 C CA . ASN A 1 72 ? 0.538 -2.217 23.434 1.00 83.94 72 ASN A CA 1
ATOM 553 C C . ASN A 1 72 ? 0.026 -2.611 22.045 1.00 83.94 72 ASN A C 1
ATOM 555 O O . ASN A 1 72 ? 0.639 -2.225 21.051 1.00 83.94 72 ASN A O 1
ATOM 559 N N . PHE A 1 73 ? -1.060 -3.383 21.964 1.00 87.31 73 PHE A N 1
ATOM 560 C CA . PHE A 1 73 ? -1.627 -3.825 20.699 1.00 87.31 73 PHE A CA 1
ATOM 561 C C . PHE A 1 73 ? -3.104 -3.496 20.598 1.00 87.31 73 PHE A C 1
ATOM 563 O O . PHE A 1 73 ? -3.871 -3.662 21.547 1.00 87.31 73 PHE A O 1
ATOM 570 N N . PHE A 1 74 ? -3.507 -3.120 19.394 1.00 90.19 74 PHE A N 1
ATOM 571 C CA . PHE A 1 74 ? -4.898 -2.874 19.070 1.00 90.19 74 PHE A CA 1
ATOM 572 C C . PHE A 1 74 ? -5.232 -3.448 17.694 1.00 90.19 74 PHE A C 1
ATOM 574 O O . PHE A 1 74 ? -4.378 -3.524 16.809 1.00 90.19 74 PHE A O 1
ATOM 581 N N . ARG A 1 75 ? -6.474 -3.904 17.523 1.00 91.94 75 ARG A N 1
ATOM 582 C CA . ARG A 1 75 ? -6.977 -4.433 16.250 1.00 91.94 75 ARG A CA 1
ATOM 583 C C . ARG A 1 75 ? -8.050 -3.513 15.695 1.00 91.94 75 ARG A C 1
ATOM 585 O O . ARG A 1 75 ? -8.982 -3.168 16.419 1.00 91.94 75 ARG A O 1
ATOM 592 N N . LEU A 1 76 ? -7.965 -3.215 14.404 1.00 93.50 76 LEU A N 1
ATOM 593 C CA . LEU A 1 76 ? -9.047 -2.594 13.649 1.00 93.50 76 LEU A CA 1
ATOM 594 C C . LEU A 1 76 ? -9.548 -3.590 12.593 1.00 93.50 76 LEU A C 1
ATOM 596 O O . LEU A 1 76 ? -8.748 -4.057 11.777 1.00 93.50 76 LEU A O 1
ATOM 600 N N . PRO A 1 77 ? -10.839 -3.968 12.624 1.00 88.94 77 PRO A N 1
ATOM 601 C CA . PRO A 1 77 ? -11.379 -4.919 11.665 1.00 88.94 77 PRO A CA 1
ATOM 602 C C . PRO A 1 77 ? -11.569 -4.275 10.289 1.00 88.94 77 PRO A C 1
ATOM 604 O O . PRO A 1 77 ? -11.924 -3.093 10.184 1.00 88.94 77 PRO A O 1
ATOM 607 N N . CYS A 1 78 ? -11.398 -5.078 9.238 1.00 92.88 78 CYS A N 1
ATOM 608 C CA . CYS A 1 78 ? -11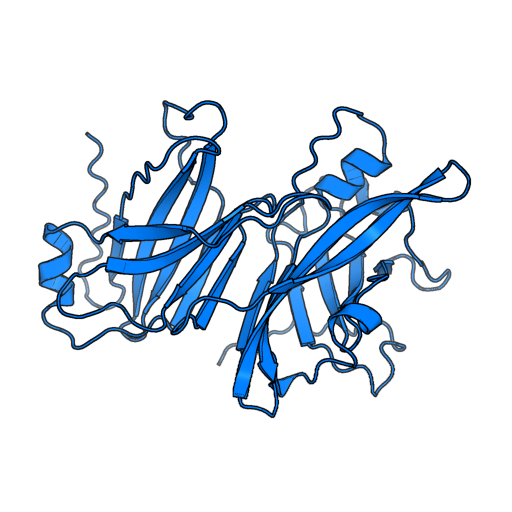.830 -4.706 7.894 1.00 92.88 78 CYS A CA 1
ATOM 609 C C . CYS A 1 78 ? -13.244 -5.240 7.649 1.00 92.88 78 CYS A C 1
ATOM 611 O O . CYS A 1 78 ? -13.454 -6.440 7.489 1.00 92.88 78 CYS A O 1
ATOM 613 N N . VAL A 1 79 ? -14.234 -4.347 7.677 1.00 91.31 79 VAL A N 1
ATOM 614 C CA . VAL A 1 79 ? -15.641 -4.741 7.870 1.00 91.31 79 VAL A CA 1
ATOM 615 C C . VAL A 1 79 ? -16.287 -5.407 6.656 1.00 91.31 79 VAL A C 1
ATOM 617 O O . VAL A 1 79 ? -17.249 -6.139 6.835 1.00 91.31 79 VAL A O 1
ATOM 620 N N . ASN A 1 80 ? -15.776 -5.170 5.448 1.00 93.06 80 ASN A N 1
ATOM 621 C CA . ASN A 1 80 ? -16.314 -5.704 4.191 1.00 93.06 80 ASN A CA 1
ATOM 622 C C . ASN A 1 80 ? -15.339 -6.663 3.479 1.00 93.06 80 ASN A C 1
ATOM 624 O O . ASN A 1 80 ? -15.559 -7.016 2.324 1.00 93.06 80 ASN A O 1
ATOM 628 N N . ALA A 1 81 ? -14.242 -7.073 4.128 1.00 91.25 81 ALA A N 1
ATOM 629 C CA . ALA A 1 81 ? -13.220 -7.904 3.489 1.00 91.25 81 ALA A CA 1
ATOM 630 C C . ALA A 1 81 ? -13.769 -9.252 3.002 1.00 91.25 81 ALA A C 1
ATOM 632 O O . ALA A 1 81 ? -13.457 -9.674 1.890 1.00 91.25 81 ALA A O 1
ATOM 633 N N . ALA A 1 82 ? -14.599 -9.906 3.820 1.00 90.06 82 ALA A N 1
ATOM 634 C CA . ALA A 1 82 ? -15.208 -11.188 3.477 1.00 90.06 82 ALA A CA 1
ATOM 635 C C . ALA A 1 82 ? -16.116 -11.078 2.242 1.00 90.06 82 ALA A C 1
ATOM 637 O O . ALA A 1 82 ? -16.035 -11.926 1.357 1.00 90.06 82 ALA A O 1
ATOM 638 N N . ASP A 1 83 ? -16.906 -10.006 2.150 1.00 91.19 83 ASP A N 1
ATOM 639 C CA . ASP A 1 83 ? -17.821 -9.765 1.027 1.00 91.19 83 ASP A CA 1
ATOM 640 C C . ASP A 1 83 ? -17.060 -9.473 -0.272 1.00 91.19 83 ASP A C 1
ATOM 642 O O . ASP A 1 83 ? -17.455 -9.906 -1.350 1.00 91.19 83 ASP A O 1
ATOM 646 N N . VAL A 1 84 ? -15.944 -8.747 -0.166 1.00 89.00 84 VAL A N 1
ATOM 647 C CA . VAL A 1 84 ? -15.128 -8.326 -1.311 1.00 89.00 84 VAL A CA 1
ATOM 648 C C . VAL A 1 84 ? -14.264 -9.465 -1.858 1.00 89.00 84 VAL A C 1
ATOM 650 O O . VAL A 1 84 ? -14.080 -9.569 -3.069 1.00 89.00 84 VAL A O 1
ATOM 653 N N . LEU A 1 85 ? -13.701 -10.300 -0.983 1.00 87.31 85 LEU A N 1
ATOM 654 C CA . LEU A 1 85 ? -12.770 -11.366 -1.368 1.00 87.31 85 LEU A CA 1
ATOM 655 C C . LEU A 1 85 ? -13.445 -12.726 -1.563 1.00 87.31 85 LEU A C 1
ATOM 657 O O . LEU A 1 85 ? -12.854 -13.605 -2.186 1.00 87.31 85 LEU A O 1
ATOM 661 N N . GLY A 1 86 ? -14.631 -12.937 -0.987 1.00 86.75 86 GLY A N 1
ATOM 662 C CA . GLY A 1 86 ? -15.301 -14.240 -0.962 1.00 86.75 86 GLY A CA 1
ATOM 663 C C . GLY A 1 86 ? -14.585 -15.307 -0.118 1.00 86.75 86 GLY A C 1
ATOM 664 O O . GLY A 1 86 ? -15.003 -16.462 -0.118 1.00 86.75 86 GLY A O 1
ATOM 665 N N . GLY A 1 87 ? -13.509 -14.957 0.599 1.00 86.94 87 GLY A N 1
ATOM 666 C CA . GLY A 1 87 ? -12.704 -15.895 1.383 1.00 86.94 87 GLY A CA 1
ATOM 667 C C . GLY A 1 87 ? -11.459 -15.273 2.027 1.00 86.94 87 GLY A C 1
ATOM 668 O O . GLY A 1 87 ? -11.242 -14.063 1.970 1.00 86.94 87 GLY A O 1
ATOM 669 N N . SER A 1 88 ? -10.636 -16.115 2.664 1.00 89.38 88 SER A N 1
ATOM 670 C CA . SER A 1 88 ? -9.343 -15.699 3.227 1.00 89.38 88 SER A CA 1
ATOM 671 C C . SER A 1 88 ? -8.248 -15.616 2.161 1.00 89.38 88 SER A C 1
ATOM 673 O O . SER A 1 88 ? -8.208 -16.428 1.244 1.00 89.38 88 SER A O 1
ATOM 675 N N . ILE A 1 89 ? -7.286 -14.720 2.369 1.00 90.44 89 ILE A N 1
ATOM 676 C CA . ILE A 1 89 ? -6.053 -14.622 1.585 1.00 90.44 89 ILE A CA 1
ATOM 677 C C . ILE A 1 89 ? -5.033 -15.648 2.085 1.00 90.44 89 ILE A C 1
ATOM 679 O O . ILE A 1 89 ? -4.714 -15.695 3.277 1.00 90.44 89 ILE A O 1
ATOM 683 N N . GLU A 1 90 ? -4.462 -16.429 1.174 1.00 89.00 90 GLU A N 1
ATOM 684 C CA . GLU A 1 90 ? -3.285 -17.248 1.467 1.00 89.00 90 GLU A CA 1
ATOM 685 C C . GLU A 1 90 ? -2.002 -16.419 1.347 1.00 89.00 90 GLU A C 1
ATOM 687 O O . GLU A 1 90 ? -1.858 -15.599 0.443 1.00 89.00 90 GLU A O 1
ATOM 692 N N . ALA A 1 91 ? -1.022 -16.663 2.222 1.00 84.50 91 ALA A N 1
ATOM 693 C CA . ALA A 1 91 ? 0.238 -15.913 2.207 1.00 84.50 91 ALA A CA 1
ATOM 694 C C . ALA A 1 91 ? 0.972 -16.004 0.853 1.00 84.50 91 ALA A C 1
ATOM 696 O O . ALA A 1 91 ? 1.551 -15.021 0.402 1.00 84.50 91 ALA A O 1
ATOM 697 N N . GLY A 1 92 ? 0.891 -17.153 0.168 1.00 87.44 92 GLY A N 1
ATOM 698 C CA . GLY A 1 92 ? 1.491 -17.350 -1.157 1.00 87.44 92 GLY A CA 1
ATOM 699 C C . GLY A 1 92 ? 0.820 -16.566 -2.292 1.00 87.44 92 GLY A C 1
ATOM 700 O O . GLY A 1 92 ? 1.397 -16.457 -3.374 1.00 87.44 92 GLY A O 1
ATOM 701 N N . TRP A 1 93 ? -0.375 -16.008 -2.068 1.00 92.75 93 TRP A N 1
ATOM 702 C CA . TRP A 1 93 ? -1.059 -15.183 -3.066 1.00 92.75 93 TRP A CA 1
ATOM 703 C C . TRP A 1 93 ? -0.497 -13.764 -3.118 1.00 92.75 93 TRP A C 1
ATOM 705 O O . TRP A 1 93 ? -0.623 -13.103 -4.144 1.00 92.75 93 TRP A O 1
ATOM 715 N N . VAL A 1 94 ? 0.130 -13.272 -2.048 1.00 92.88 94 VAL A N 1
ATOM 716 C CA . VAL A 1 94 ? 0.631 -11.894 -2.004 1.00 92.88 94 VAL A CA 1
ATOM 717 C C . VAL A 1 94 ? 1.899 -11.772 -2.848 1.00 92.88 94 VAL A C 1
ATOM 719 O O . VAL A 1 94 ? 2.958 -12.277 -2.488 1.00 92.88 94 VAL A O 1
ATOM 722 N N . MET A 1 95 ? 1.794 -11.086 -3.986 1.00 93.19 95 MET A N 1
ATOM 723 C CA . MET A 1 95 ? 2.916 -10.846 -4.898 1.00 93.19 95 MET A CA 1
ATOM 724 C C . MET A 1 95 ? 3.778 -9.671 -4.441 1.00 93.19 95 MET A C 1
ATOM 726 O O . MET A 1 95 ? 5.005 -9.732 -4.465 1.00 93.19 95 MET A O 1
ATOM 730 N N . ASN A 1 96 ? 3.124 -8.570 -4.081 1.00 94.38 96 ASN A N 1
ATOM 731 C CA . ASN A 1 96 ? 3.761 -7.329 -3.675 1.00 94.38 96 ASN A CA 1
ATOM 732 C C . ASN A 1 96 ? 2.772 -6.508 -2.845 1.00 94.38 96 ASN A C 1
ATOM 734 O O . ASN A 1 96 ? 1.561 -6.618 -3.039 1.00 94.38 96 ASN A O 1
ATOM 738 N N . TYR A 1 97 ? 3.279 -5.703 -1.920 1.00 95.25 97 TYR A N 1
ATOM 739 C CA . TYR A 1 97 ? 2.450 -4.857 -1.078 1.00 95.25 97 TYR A CA 1
ATOM 740 C C . TYR A 1 97 ? 3.201 -3.609 -0.622 1.00 95.25 97 TYR A C 1
ATOM 742 O O . TYR A 1 97 ? 4.438 -3.593 -0.552 1.00 95.25 97 TYR A O 1
ATOM 750 N N . ASP A 1 98 ? 2.426 -2.595 -0.253 1.00 94.75 98 ASP A N 1
ATOM 751 C CA . ASP A 1 98 ? 2.936 -1.360 0.322 1.00 94.75 98 ASP A CA 1
ATOM 752 C C . ASP A 1 98 ? 1.973 -0.783 1.363 1.00 94.75 98 ASP A C 1
ATOM 754 O O . ASP A 1 98 ? 0.769 -1.062 1.345 1.00 94.75 98 ASP A O 1
ATOM 758 N N . PHE A 1 99 ? 2.531 0.007 2.278 1.00 93.25 99 PHE A N 1
ATOM 759 C CA . PHE A 1 99 ? 1.813 0.698 3.345 1.00 93.25 99 PHE A CA 1
ATOM 760 C C . PHE A 1 99 ? 2.162 2.178 3.267 1.00 93.25 99 PHE A C 1
ATOM 762 O O . PHE A 1 99 ? 3.340 2.528 3.201 1.00 93.25 99 PHE A O 1
ATOM 769 N N . SER A 1 100 ? 1.157 3.045 3.314 1.00 91.50 100 SER A N 1
ATOM 770 C CA . SER A 1 100 ? 1.400 4.473 3.488 1.00 91.50 100 SER A CA 1
ATOM 771 C C . SER A 1 100 ? 1.765 4.797 4.943 1.00 91.50 100 SER A C 1
ATOM 773 O O . SER A 1 100 ? 1.551 3.997 5.854 1.00 91.50 100 SER A O 1
ATOM 775 N N . GLU A 1 101 ? 2.309 5.988 5.189 1.00 87.44 101 GLU A N 1
ATOM 776 C CA . GLU A 1 101 ? 2.556 6.477 6.556 1.00 87.44 101 GLU A CA 1
ATOM 777 C C . GLU A 1 101 ? 1.257 6.906 7.246 1.00 87.44 101 GLU A C 1
ATOM 779 O O . GLU A 1 101 ? 1.118 6.818 8.463 1.00 87.44 101 GLU A O 1
ATOM 784 N N . GLY A 1 102 ? 0.293 7.372 6.456 1.00 87.56 102 GLY A N 1
ATOM 785 C CA . GLY A 1 102 ? -0.997 7.834 6.933 1.00 87.56 102 GLY A CA 1
ATOM 786 C C . GLY A 1 102 ? -2.057 7.777 5.847 1.00 87.56 102 GLY A C 1
ATOM 787 O O . GLY A 1 102 ? -1.812 7.282 4.747 1.00 87.56 102 GLY A O 1
ATOM 788 N N . THR A 1 103 ? -3.231 8.313 6.152 1.00 87.50 103 THR A N 1
ATOM 789 C CA . THR A 1 103 ? -4.379 8.338 5.243 1.00 87.50 103 THR A CA 1
ATOM 790 C C . THR A 1 103 ? -4.866 9.765 5.042 1.00 87.50 103 THR A C 1
ATOM 792 O O . THR A 1 103 ? -5.103 10.506 5.997 1.00 87.50 103 THR A O 1
ATOM 795 N N . SER A 1 104 ? -5.067 10.165 3.791 1.00 81.50 104 SER A N 1
ATOM 796 C CA . SER A 1 104 ? -5.685 11.444 3.474 1.00 81.50 104 SER A CA 1
ATOM 797 C C . SER A 1 104 ? -7.161 11.410 3.869 1.00 81.50 104 SER A C 1
ATOM 799 O O . SER A 1 104 ? -7.888 10.484 3.511 1.00 81.50 104 SER A O 1
ATOM 801 N N . SER A 1 105 ? -7.617 12.441 4.576 1.00 74.56 105 SER A N 1
ATOM 802 C CA . SER A 1 105 ? -9.030 12.632 4.897 1.00 74.56 105 SER A CA 1
ATOM 803 C C . SER A 1 105 ? -9.456 14.040 4.500 1.00 74.56 105 SER A C 1
ATOM 805 O O . SER A 1 105 ? -8.768 15.016 4.808 1.00 74.56 105 SER A O 1
ATOM 807 N N . SER A 1 106 ? -10.594 14.144 3.809 1.00 66.00 106 SER A N 1
ATOM 808 C CA . SER A 1 106 ? -11.239 15.419 3.470 1.00 66.00 106 SER A CA 1
ATOM 809 C C . SER A 1 106 ? -11.914 16.080 4.670 1.00 66.00 106 SER A C 1
ATOM 811 O O . SER A 1 106 ? -12.336 17.234 4.582 1.00 66.00 106 SER A O 1
ATOM 813 N N . GLU A 1 107 ? -12.048 15.362 5.784 1.00 65.56 107 GLU A N 1
ATOM 814 C CA . GLU A 1 107 ? -12.703 15.871 6.977 1.00 65.56 107 GLU A CA 1
ATOM 815 C C . GLU A 1 107 ? -11.842 16.964 7.605 1.00 65.56 107 GLU A C 1
ATOM 817 O O . GLU A 1 107 ? -10.685 16.752 7.964 1.00 65.56 107 GLU A O 1
ATOM 822 N N . LYS A 1 108 ? -12.400 18.173 7.697 1.00 58.81 108 LYS A N 1
ATOM 823 C CA . LYS A 1 108 ? -11.726 19.356 8.254 1.00 58.81 108 LYS A CA 1
ATOM 824 C C . LYS A 1 108 ? -11.766 19.399 9.785 1.00 58.81 108 LYS A C 1
ATOM 826 O O . LYS A 1 108 ? -11.171 20.300 10.376 1.00 58.81 108 LYS A O 1
ATOM 831 N N . GLN A 1 109 ? -12.481 18.469 10.418 1.00 62.28 109 GLN A N 1
ATOM 832 C CA . GLN A 1 109 ? -12.646 18.441 11.864 1.00 62.28 109 GLN A CA 1
ATOM 833 C C . GLN A 1 109 ? -11.327 18.047 12.539 1.00 62.28 109 GLN A C 1
ATOM 835 O O . GLN A 1 109 ? -10.598 17.168 12.083 1.00 62.28 109 GLN A O 1
ATOM 840 N N . LYS A 1 110 ? -10.990 18.766 13.613 1.00 68.94 110 LYS A N 1
ATOM 841 C CA . LYS A 1 110 ? -9.808 18.511 14.451 1.00 68.94 110 LYS A CA 1
ATOM 842 C C . LYS A 1 110 ? -10.137 17.574 15.616 1.00 68.94 110 LYS A C 1
ATOM 844 O O . LYS A 1 110 ? -9.486 17.653 16.655 1.00 68.94 110 LYS A O 1
ATOM 849 N N . ASP A 1 111 ? -11.180 16.760 15.488 1.00 83.19 111 ASP A N 1
ATOM 850 C CA . ASP A 1 111 ? -11.507 15.807 16.538 1.00 83.19 111 ASP A CA 1
ATOM 851 C C . ASP A 1 111 ? -10.442 14.697 16.611 1.00 83.19 111 ASP A C 1
ATOM 853 O O . ASP A 1 111 ? -9.645 14.485 15.688 1.00 83.19 111 ASP A O 1
ATOM 857 N N . HIS A 1 112 ? -10.395 14.018 17.756 1.00 86.19 112 HIS A N 1
ATOM 858 C CA . HIS A 1 112 ? -9.423 12.954 18.008 1.00 86.19 112 HIS A CA 1
ATOM 859 C C . HIS A 1 112 ? -9.492 11.860 16.937 1.00 86.19 112 HIS A C 1
ATOM 861 O O . HIS A 1 112 ? -8.461 11.420 16.437 1.00 86.19 112 HIS A O 1
ATOM 867 N N . ALA A 1 113 ? -10.698 11.472 16.519 1.00 87.75 113 ALA A N 1
ATOM 868 C CA . ALA A 1 113 ? -10.906 10.393 15.564 1.00 87.75 113 ALA A CA 1
ATOM 869 C C . ALA A 1 113 ? -10.369 10.732 14.164 1.00 87.75 113 ALA A C 1
ATOM 871 O O . ALA A 1 113 ? -9.700 9.900 13.554 1.00 87.75 113 ALA A O 1
ATOM 872 N N . CYS A 1 114 ? -10.562 11.962 13.690 1.00 87.06 114 CYS A N 1
ATOM 873 C CA . CYS A 1 114 ? -10.004 12.494 12.449 1.00 87.06 114 CYS A CA 1
ATOM 874 C C . CYS A 1 114 ? -8.475 12.528 12.485 1.00 87.06 114 CYS A C 1
ATOM 876 O O . CYS A 1 114 ? -7.814 12.174 11.506 1.00 87.06 114 CYS A O 1
ATOM 878 N N . LEU A 1 115 ? -7.897 12.954 13.611 1.00 86.69 115 LEU A N 1
ATOM 879 C CA . LEU A 1 115 ? -6.445 12.996 13.786 1.00 86.69 115 LEU A CA 1
ATOM 880 C C . LEU A 1 115 ? -5.846 11.588 13.824 1.00 86.69 115 LEU A C 1
ATOM 882 O O . LEU A 1 115 ? -4.841 11.341 13.158 1.00 86.69 115 LEU A O 1
ATOM 886 N N . THR A 1 116 ? -6.480 10.658 14.544 1.00 89.50 116 THR A N 1
ATOM 887 C CA . THR A 1 116 ? -6.077 9.249 14.571 1.00 89.50 116 THR A CA 1
ATOM 888 C C . THR A 1 116 ? -6.209 8.604 13.196 1.00 89.50 116 THR A C 1
ATOM 890 O O . THR A 1 116 ? -5.270 7.952 12.749 1.00 89.50 116 THR A O 1
ATOM 893 N N . LEU A 1 117 ? -7.315 8.838 12.482 1.00 90.75 117 LEU A N 1
ATOM 894 C CA . LEU A 1 117 ? -7.542 8.320 11.132 1.00 90.75 117 LEU A CA 1
ATOM 895 C C . LEU A 1 117 ? -6.388 8.675 10.187 1.00 90.75 117 LEU A C 1
ATOM 897 O O . LEU A 1 117 ? -5.882 7.813 9.473 1.00 90.75 117 LEU A O 1
ATOM 901 N N . ARG A 1 118 ? -5.944 9.937 10.205 1.00 88.69 118 ARG A N 1
ATOM 902 C CA . ARG A 1 118 ? -4.892 10.433 9.303 1.00 88.69 118 ARG A CA 1
ATOM 903 C C . ARG A 1 118 ? -3.525 9.799 9.526 1.00 88.69 118 ARG A C 1
ATOM 905 O O . ARG A 1 118 ? -2.686 9.851 8.636 1.00 88.69 118 ARG A O 1
ATOM 912 N N . GLN A 1 119 ? -3.304 9.218 10.696 1.00 88.81 119 GLN A N 1
ATOM 913 C CA . GLN A 1 119 ? -2.048 8.583 11.089 1.00 88.81 119 GLN A CA 1
ATOM 914 C C . GLN A 1 119 ? -2.102 7.051 10.973 1.00 88.81 119 GLN A C 1
ATOM 916 O O . GLN A 1 119 ? -1.139 6.364 11.310 1.00 88.81 119 GLN A O 1
ATOM 921 N N . LEU A 1 120 ? -3.230 6.504 10.517 1.00 92.19 120 LEU A N 1
ATOM 922 C CA . LEU A 1 120 ? -3.371 5.090 10.201 1.00 92.19 120 LEU A CA 1
ATOM 923 C C . LEU A 1 120 ? -3.073 4.851 8.711 1.00 92.19 120 LEU A C 1
ATOM 925 O O . LEU A 1 120 ? -3.443 5.678 7.870 1.00 92.19 120 LEU A O 1
ATOM 929 N N . PRO A 1 121 ? -2.411 3.736 8.368 1.00 93.88 121 PRO A N 1
ATOM 930 C CA . PRO A 1 121 ? -1.951 3.490 7.011 1.00 93.88 121 PRO A CA 1
ATOM 931 C C . PRO A 1 121 ? -3.094 3.046 6.097 1.00 93.88 121 PRO A C 1
ATOM 933 O O . PRO A 1 121 ? -3.919 2.214 6.468 1.00 93.88 121 PRO A O 1
ATOM 936 N N . THR A 1 122 ? -3.078 3.519 4.858 1.00 94.81 122 THR A N 1
ATOM 937 C CA . THR A 1 122 ? -3.673 2.794 3.734 1.00 94.81 122 THR A CA 1
ATOM 938 C C . THR A 1 122 ? -2.719 1.670 3.345 1.00 94.81 122 THR A C 1
ATOM 940 O O . THR A 1 122 ? -1.498 1.817 3.402 1.00 94.81 122 THR A O 1
ATOM 943 N N . VAL A 1 123 ? -3.273 0.540 2.928 1.00 96.00 123 VAL A N 1
ATOM 944 C CA . VAL A 1 123 ? -2.516 -0.624 2.473 1.00 96.00 123 VAL A CA 1
ATOM 945 C C . VAL A 1 123 ? -2.962 -0.987 1.070 1.00 96.00 123 VAL A C 1
ATOM 947 O O . VAL A 1 123 ? -4.154 -0.962 0.767 1.00 96.00 123 VAL A O 1
ATOM 950 N N . ALA A 1 124 ? -2.016 -1.366 0.223 1.00 96.75 124 ALA A N 1
ATOM 951 C CA . ALA A 1 124 ? -2.306 -1.946 -1.071 1.00 96.75 124 ALA A CA 1
ATOM 952 C C . ALA A 1 124 ? -1.531 -3.250 -1.260 1.00 96.75 124 ALA A C 1
ATOM 954 O O . ALA A 1 124 ? -0.353 -3.338 -0.918 1.00 96.75 124 ALA A O 1
ATOM 955 N N . MET A 1 125 ? -2.200 -4.268 -1.795 1.00 96.62 125 MET A N 1
ATOM 956 C CA . MET A 1 125 ? -1.637 -5.596 -2.025 1.00 96.62 125 MET A CA 1
ATOM 957 C C . MET A 1 125 ? -2.002 -6.085 -3.423 1.00 96.62 125 MET A C 1
ATOM 959 O O . MET A 1 125 ? -3.175 -6.128 -3.791 1.00 96.62 125 MET A O 1
ATOM 963 N N . LEU A 1 126 ? -0.994 -6.493 -4.188 1.00 96.12 126 LEU A N 1
ATOM 964 C CA . LEU A 1 126 ? -1.170 -7.269 -5.407 1.00 96.12 126 LEU A CA 1
ATOM 965 C C . LEU A 1 126 ? -1.271 -8.745 -5.034 1.00 96.12 126 LEU A C 1
ATOM 967 O O . LEU A 1 126 ? -0.351 -9.316 -4.447 1.00 96.12 126 LEU A O 1
ATOM 971 N N . LEU A 1 127 ? -2.401 -9.348 -5.378 1.00 95.44 127 LEU A N 1
ATOM 972 C CA . LEU A 1 127 ? -2.745 -10.729 -5.080 1.00 95.44 127 LEU A CA 1
ATOM 973 C C . LEU A 1 127 ? -2.787 -11.524 -6.381 1.00 95.44 127 LEU A C 1
ATOM 975 O O . LEU A 1 127 ? -3.474 -11.122 -7.313 1.00 95.44 127 LEU A O 1
ATOM 979 N N . ARG A 1 128 ? -2.109 -12.665 -6.434 1.00 93.50 128 ARG A N 1
ATOM 980 C CA . ARG A 1 128 ? -2.268 -13.682 -7.474 1.00 93.50 128 ARG A CA 1
ATOM 981 C C . ARG A 1 128 ? -3.021 -14.855 -6.883 1.00 93.50 128 ARG A C 1
ATOM 983 O O . ARG A 1 128 ? -2.484 -15.591 -6.060 1.00 93.50 128 ARG A O 1
ATOM 990 N N . THR A 1 129 ? -4.264 -14.994 -7.307 1.00 84.56 129 THR A N 1
ATOM 991 C CA . THR A 1 129 ? -5.145 -16.077 -6.868 1.00 84.56 129 THR A CA 1
ATOM 992 C C . THR A 1 129 ? -4.775 -17.400 -7.548 1.00 84.56 129 THR A C 1
ATOM 994 O O . THR A 1 129 ? -3.975 -17.435 -8.488 1.00 84.56 129 THR A O 1
ATOM 997 N N . ALA A 1 130 ? -5.363 -18.507 -7.086 1.00 76.94 130 ALA A N 1
ATOM 998 C CA . ALA A 1 130 ? -5.131 -19.837 -7.653 1.00 76.94 130 ALA A CA 1
ATOM 999 C C . ALA A 1 130 ? -5.520 -19.948 -9.143 1.00 76.94 130 ALA A C 1
ATOM 1001 O O . ALA A 1 130 ? -4.917 -20.737 -9.865 1.00 76.94 130 ALA A O 1
ATOM 1002 N N . SER A 1 131 ? -6.460 -19.126 -9.628 1.00 76.31 131 SER A N 1
ATOM 1003 C CA . SER A 1 131 ? -6.823 -19.035 -11.051 1.00 76.31 131 SER A CA 1
ATOM 1004 C C . SER A 1 131 ? -5.796 -18.272 -11.896 1.00 76.31 131 SER A C 1
ATOM 1006 O O . SER A 1 131 ? -6.037 -18.027 -13.071 1.00 76.31 131 SER A O 1
ATOM 1008 N N . THR A 1 132 ? -4.648 -17.893 -11.321 1.00 78.50 132 THR A N 1
ATOM 1009 C CA . THR A 1 132 ? -3.616 -17.006 -11.893 1.00 78.50 132 THR A CA 1
ATOM 1010 C C . THR A 1 132 ? -4.050 -15.555 -12.104 1.00 78.50 132 THR A C 1
ATOM 1012 O O . THR A 1 132 ? -3.219 -14.723 -12.475 1.00 78.50 132 THR A O 1
ATOM 1015 N N . ASP A 1 133 ? -5.294 -15.214 -11.758 1.00 89.25 133 ASP A N 1
ATOM 1016 C CA . ASP A 1 133 ? -5.793 -13.847 -11.833 1.00 89.25 133 ASP A CA 1
ATOM 1017 C C . ASP A 1 133 ? -5.074 -12.954 -10.826 1.00 89.25 133 ASP A C 1
ATOM 1019 O O . ASP A 1 133 ? -5.003 -13.263 -9.627 1.00 89.25 133 ASP A O 1
ATOM 1023 N N . ILE A 1 134 ? -4.585 -11.818 -11.324 1.00 93.44 134 ILE A N 1
ATOM 1024 C CA . ILE A 1 134 ? -3.998 -10.769 -10.500 1.00 93.44 134 ILE A CA 1
ATOM 1025 C C . ILE A 1 134 ? -5.099 -9.787 -10.105 1.00 93.44 134 ILE A C 1
ATOM 1027 O O . ILE A 1 134 ? -5.820 -9.263 -10.954 1.00 93.44 134 ILE A O 1
ATOM 1031 N N . LYS A 1 135 ? -5.219 -9.521 -8.807 1.00 94.75 135 LYS A N 1
ATOM 1032 C CA . LYS A 1 135 ? -6.131 -8.534 -8.229 1.00 94.75 135 LYS A CA 1
ATOM 1033 C C . LYS A 1 135 ? -5.356 -7.542 -7.375 1.00 94.75 135 LYS A C 1
ATOM 1035 O O . LYS A 1 135 ? -4.354 -7.889 -6.758 1.00 94.75 135 LYS A O 1
ATOM 1040 N N . LEU A 1 136 ? -5.839 -6.309 -7.323 1.00 95.69 136 LEU A N 1
ATOM 1041 C CA . LEU A 1 136 ? -5.339 -5.279 -6.426 1.00 95.69 136 LEU A CA 1
ATOM 1042 C C . LEU A 1 136 ? -6.336 -5.106 -5.284 1.00 95.69 136 LEU A C 1
ATOM 1044 O O . LEU A 1 136 ? -7.462 -4.672 -5.515 1.00 95.69 136 LEU A O 1
ATOM 1048 N N . LEU A 1 137 ? -5.915 -5.423 -4.062 1.00 95.62 137 LEU A N 1
ATOM 1049 C CA . LEU A 1 137 ? -6.674 -5.130 -2.853 1.00 95.62 137 LEU A CA 1
ATOM 1050 C C . LEU A 1 137 ? -6.155 -3.835 -2.230 1.00 95.62 137 LEU A C 1
ATOM 1052 O O . LEU A 1 137 ? -4.988 -3.760 -1.853 1.00 95.62 137 LEU A O 1
ATOM 1056 N N . ILE A 1 138 ? -7.026 -2.840 -2.089 1.00 95.38 138 ILE A N 1
ATOM 1057 C CA . ILE A 1 138 ? -6.759 -1.602 -1.354 1.00 95.38 138 ILE A CA 1
ATOM 1058 C C . ILE A 1 138 ? -7.551 -1.654 -0.052 1.00 95.38 138 ILE A C 1
ATOM 1060 O O . ILE A 1 138 ? -8.752 -1.909 -0.068 1.00 95.38 138 ILE A O 1
ATOM 1064 N N . VAL A 1 139 ? -6.884 -1.417 1.070 1.00 95.25 139 VAL A N 1
ATOM 1065 C CA . VAL A 1 139 ? -7.462 -1.460 2.412 1.00 95.25 139 VAL A CA 1
ATOM 1066 C C . VAL A 1 139 ? -7.193 -0.120 3.073 1.00 95.25 139 VAL A C 1
ATOM 1068 O O . VAL A 1 139 ? -6.044 0.225 3.335 1.00 95.25 139 VAL A O 1
ATOM 1071 N N . ARG A 1 140 ? -8.244 0.662 3.311 1.00 93.69 140 ARG A N 1
ATOM 1072 C CA . ARG A 1 140 ? -8.128 2.036 3.820 1.00 93.69 140 ARG A CA 1
ATOM 1073 C C . ARG A 1 140 ? -8.934 2.225 5.100 1.00 93.69 140 ARG A C 1
ATOM 1075 O O . ARG A 1 140 ? -10.029 1.661 5.199 1.00 93.69 140 ARG A O 1
ATOM 1082 N N . PRO A 1 141 ? -8.447 3.010 6.068 1.00 93.75 141 PRO A N 1
ATOM 1083 C CA . PRO A 1 141 ? -9.241 3.353 7.228 1.00 93.75 141 PRO A CA 1
ATOM 1084 C C . PRO A 1 141 ? -10.284 4.407 6.832 1.00 93.75 141 PRO A C 1
ATOM 1086 O O . PRO A 1 141 ? -10.031 5.286 6.004 1.00 93.75 141 PRO A O 1
ATOM 1089 N N . VAL A 1 142 ? -11.471 4.324 7.423 1.00 90.88 142 VAL A N 1
ATOM 1090 C CA . VAL A 1 142 ? -12.566 5.283 7.243 1.00 90.88 142 VAL A CA 1
ATOM 1091 C C . VAL A 1 142 ? -13.222 5.584 8.580 1.00 90.88 142 VAL A C 1
ATOM 1093 O O . VAL A 1 142 ? -13.241 4.732 9.474 1.00 90.88 142 VAL A O 1
ATOM 1096 N N . LEU A 1 143 ? -13.793 6.780 8.699 1.00 89.81 143 LEU A N 1
ATOM 1097 C CA . LEU A 1 143 ? -14.646 7.132 9.824 1.00 89.81 143 LEU A CA 1
ATOM 1098 C C . LEU A 1 143 ? -16.088 6.717 9.546 1.00 89.81 143 LEU A C 1
ATOM 1100 O O . LEU A 1 143 ? -16.631 6.933 8.465 1.00 89.81 143 LEU A O 1
ATOM 1104 N N . LYS A 1 144 ? -16.705 6.096 10.546 1.00 87.50 144 LYS A N 1
ATOM 1105 C CA . LYS A 1 144 ? -18.128 5.776 10.581 1.00 87.50 144 LYS A CA 1
ATOM 1106 C C . LYS A 1 144 ? -18.722 6.275 11.883 1.00 87.50 144 LYS A C 1
ATOM 1108 O O . LYS A 1 144 ? -18.127 6.092 12.939 1.00 87.50 144 LYS A O 1
ATOM 1113 N N . ALA A 1 145 ? -19.927 6.825 11.821 1.00 84.69 145 ALA A N 1
ATOM 1114 C CA . ALA A 1 145 ? -20.726 7.039 13.017 1.00 84.69 145 ALA A CA 1
ATOM 1115 C C . ALA A 1 145 ? -21.358 5.702 13.431 1.00 84.69 145 ALA A C 1
ATOM 1117 O O . ALA A 1 145 ? -22.165 5.134 12.693 1.00 84.69 145 ALA A O 1
ATOM 1118 N N . VAL A 1 146 ? -20.984 5.180 14.598 1.00 81.75 146 VAL A N 1
ATOM 1119 C CA . VAL A 1 146 ? -21.593 3.983 15.189 1.00 81.75 146 VAL A CA 1
ATOM 1120 C C . VAL A 1 146 ? -22.233 4.406 16.498 1.00 81.75 146 VAL A C 1
ATOM 1122 O O . VAL A 1 146 ? -21.529 4.790 17.421 1.00 81.75 146 VAL A O 1
ATOM 1125 N N . LYS A 1 147 ? -23.569 4.338 16.577 1.00 83.06 147 LYS A N 1
ATOM 1126 C CA . LYS A 1 147 ? -24.329 4.818 17.748 1.00 83.06 147 LYS A CA 1
ATOM 1127 C C . LYS A 1 147 ? -23.939 6.254 18.141 1.00 83.06 147 LYS A C 1
ATOM 1129 O O . LYS A 1 147 ? -23.700 6.526 19.307 1.00 83.06 147 LYS A O 1
ATOM 1134 N N . GLU A 1 148 ? -23.832 7.129 17.140 1.00 82.50 148 GLU A N 1
ATOM 1135 C CA . GLU A 1 148 ? -23.439 8.545 17.282 1.00 82.50 148 GLU A CA 1
ATOM 1136 C C . GLU A 1 148 ? -21.974 8.795 17.690 1.00 82.50 148 GLU A C 1
ATOM 1138 O O . GLU A 1 148 ? -21.538 9.943 17.700 1.00 82.50 148 GLU A O 1
ATOM 1143 N N . GLU A 1 149 ? -21.167 7.751 17.917 1.00 85.75 149 GLU A N 1
ATOM 1144 C CA . GLU A 1 149 ? -19.736 7.893 18.196 1.00 85.75 149 GLU A CA 1
ATOM 1145 C C . GLU A 1 149 ? -18.880 7.716 16.925 1.00 85.75 149 GLU A C 1
ATOM 1147 O O . GLU A 1 149 ? -19.063 6.740 16.178 1.00 85.75 149 GLU A O 1
ATOM 1152 N N . PRO A 1 150 ? -17.907 8.614 16.666 1.00 88.19 150 PRO A N 1
ATOM 1153 C CA . PRO A 1 150 ? -16.984 8.468 15.549 1.00 88.19 150 PRO A CA 1
ATOM 1154 C C . PRO A 1 150 ? -16.059 7.269 15.784 1.00 88.19 150 PRO A C 1
ATOM 1156 O O . PRO A 1 150 ? -15.294 7.207 16.744 1.00 88.19 150 PRO A O 1
ATOM 1159 N N . THR A 1 151 ? -16.138 6.296 14.886 1.00 91.38 151 THR A N 1
ATOM 1160 C CA . THR A 1 151 ? -15.470 4.998 14.971 1.00 91.38 151 THR A CA 1
ATOM 1161 C C . THR A 1 151 ? -14.640 4.772 13.717 1.00 91.38 151 THR A C 1
ATOM 1163 O O . THR A 1 151 ? -15.139 4.942 12.604 1.00 91.38 151 THR A O 1
ATOM 1166 N N . ILE A 1 152 ? -13.383 4.350 13.875 1.00 93.25 152 ILE A N 1
ATOM 1167 C CA . ILE A 1 152 ? -12.526 4.013 12.737 1.00 93.25 152 ILE A CA 1
ATOM 1168 C C . ILE A 1 152 ? -12.701 2.532 12.404 1.00 93.25 152 ILE A C 1
ATOM 1170 O O . ILE A 1 152 ? -12.599 1.666 13.273 1.00 93.25 152 ILE A O 1
ATOM 1174 N N . VAL A 1 153 ? -12.938 2.233 11.129 1.00 92.62 153 VAL A N 1
ATOM 1175 C CA . VAL A 1 153 ? -12.945 0.867 10.586 1.00 92.62 153 VAL A CA 1
ATOM 1176 C C . VAL A 1 153 ? -12.164 0.823 9.283 1.00 92.62 153 VAL A C 1
ATOM 1178 O O . VAL A 1 153 ? -11.996 1.851 8.634 1.00 92.62 153 VAL A O 1
ATOM 1181 N N . TYR A 1 154 ? -11.720 -0.358 8.860 1.00 94.44 154 TYR A N 1
ATOM 1182 C CA . TYR A 1 154 ? -11.107 -0.512 7.543 1.00 94.44 154 TYR A CA 1
ATOM 1183 C C . TYR A 1 154 ? -12.110 -0.965 6.489 1.00 94.44 154 TYR A C 1
ATOM 1185 O O . TYR A 1 154 ? -12.975 -1.801 6.755 1.00 94.44 154 TYR A O 1
ATOM 1193 N N . HIS A 1 155 ? -11.954 -0.433 5.280 1.00 93.44 155 HIS A N 1
ATOM 1194 C CA . HIS A 1 155 ? -12.682 -0.832 4.080 1.00 93.44 155 HIS A CA 1
ATOM 1195 C C . HIS A 1 155 ? -11.731 -1.395 3.041 1.00 93.44 155 HIS A C 1
ATOM 1197 O O . HIS A 1 155 ? -10.710 -0.784 2.731 1.00 93.44 155 HIS A O 1
ATOM 1203 N N . ALA A 1 156 ? -12.102 -2.548 2.505 1.00 93.75 156 ALA A N 1
ATOM 1204 C CA . ALA A 1 156 ? -11.467 -3.202 1.383 1.00 93.75 156 ALA A CA 1
ATOM 1205 C C . ALA A 1 156 ? -12.111 -2.754 0.064 1.00 93.75 156 ALA A C 1
ATOM 1207 O O . ALA A 1 156 ? -13.327 -2.587 -0.039 1.00 93.75 156 ALA A O 1
ATOM 1208 N N . THR A 1 157 ? -11.295 -2.605 -0.969 1.00 93.06 157 THR A N 1
ATOM 1209 C CA . THR A 1 157 ? -11.712 -2.414 -2.359 1.00 93.06 157 THR A CA 1
ATOM 1210 C C . THR A 1 157 ? -10.864 -3.323 -3.231 1.00 93.06 157 THR A C 1
ATOM 1212 O O . THR A 1 157 ? -9.637 -3.280 -3.151 1.00 93.06 157 THR A O 1
ATOM 1215 N N . LEU A 1 158 ? -11.511 -4.151 -4.050 1.00 92.62 158 LEU A N 1
ATOM 1216 C CA . LEU A 1 158 ? -10.837 -5.063 -4.968 1.00 92.62 158 LEU A CA 1
ATOM 1217 C C . LEU A 1 158 ? -10.973 -4.543 -6.394 1.00 92.62 158 LEU A C 1
ATOM 1219 O O . LEU A 1 158 ? -12.078 -4.305 -6.875 1.00 92.62 158 LEU A O 1
ATOM 1223 N N . LEU A 1 159 ? -9.840 -4.379 -7.062 1.00 92.94 159 LEU A N 1
ATOM 1224 C CA . LEU A 1 159 ? -9.752 -3.889 -8.430 1.00 92.94 159 LEU A CA 1
ATOM 1225 C C . LEU A 1 159 ? -9.008 -4.907 -9.295 1.00 92.94 159 LEU A C 1
ATOM 1227 O O . LEU A 1 159 ? -8.177 -5.678 -8.809 1.00 92.94 159 LEU A O 1
ATOM 1231 N N . THR A 1 160 ? -9.275 -4.884 -10.597 1.00 92.94 160 THR A N 1
ATOM 1232 C CA . THR A 1 160 ? -8.436 -5.574 -11.582 1.00 92.94 160 THR A CA 1
ATOM 1233 C C . THR A 1 160 ? -7.352 -4.591 -12.035 1.00 92.94 160 THR A C 1
ATOM 1235 O O . THR A 1 160 ? -7.703 -3.572 -12.633 1.00 92.94 160 THR A O 1
ATOM 1238 N N . PRO A 1 161 ? -6.065 -4.825 -11.721 1.00 93.31 161 PRO A N 1
ATOM 1239 C CA . PRO A 1 161 ? -4.992 -3.945 -12.160 1.00 93.31 161 PRO A CA 1
ATOM 1240 C C . PRO A 1 161 ? -4.769 -4.074 -13.677 1.00 93.31 161 PRO A C 1
ATOM 1242 O O . PRO A 1 161 ? -5.137 -5.096 -14.262 1.00 93.31 161 PRO A O 1
ATOM 1245 N N . PRO A 1 162 ? -4.128 -3.080 -14.317 1.00 92.06 162 PRO A N 1
ATOM 1246 C CA . PRO A 1 162 ? -3.635 -3.220 -15.682 1.00 92.06 162 PRO A CA 1
ATOM 1247 C C . PRO A 1 162 ? -2.688 -4.419 -15.827 1.00 92.06 162 PRO A C 1
ATOM 1249 O O . PRO A 1 162 ? -2.002 -4.814 -14.877 1.00 92.06 162 PRO A O 1
ATOM 1252 N N . GLU A 1 163 ? -2.631 -4.989 -17.028 1.00 89.75 163 GLU A N 1
ATOM 1253 C CA . GLU A 1 163 ? -1.760 -6.127 -17.320 1.00 89.75 163 GLU A CA 1
ATOM 1254 C C . GLU A 1 163 ? -0.271 -5.784 -17.141 1.00 89.75 163 GLU A C 1
ATOM 1256 O O . GLU A 1 163 ? 0.159 -4.638 -17.265 1.00 89.75 163 GLU A O 1
ATOM 1261 N N . GLY A 1 164 ? 0.541 -6.796 -16.820 1.00 87.50 164 GLY A N 1
ATOM 1262 C CA . GLY A 1 164 ? 1.997 -6.648 -16.686 1.00 87.50 164 GLY A CA 1
ATOM 1263 C C . GLY A 1 164 ? 2.490 -5.978 -15.394 1.00 87.50 164 GLY A C 1
ATOM 1264 O O . GLY A 1 164 ? 3.696 -5.974 -15.139 1.00 87.50 164 GLY A O 1
ATOM 1265 N N . VAL A 1 165 ? 1.590 -5.478 -14.542 1.00 91.94 165 VAL A N 1
ATOM 1266 C CA . VAL A 1 165 ? 1.932 -4.892 -13.236 1.00 91.94 165 VAL A CA 1
ATOM 1267 C C . VAL A 1 165 ? 2.517 -5.949 -12.290 1.00 91.94 165 VAL A C 1
ATOM 1269 O O . VAL A 1 165 ? 2.030 -7.083 -12.209 1.00 91.94 165 VAL A O 1
ATOM 1272 N N . ARG A 1 166 ? 3.575 -5.579 -11.557 1.00 92.19 166 ARG A N 1
ATOM 1273 C CA . ARG A 1 166 ? 4.228 -6.427 -10.540 1.00 92.19 166 ARG A CA 1
ATOM 1274 C C . ARG A 1 166 ? 4.519 -5.725 -9.224 1.00 92.19 166 ARG A C 1
ATOM 1276 O O . ARG A 1 166 ? 4.681 -6.416 -8.220 1.00 92.19 166 ARG A O 1
ATOM 1283 N N . HIS A 1 167 ? 4.549 -4.396 -9.208 1.00 93.31 167 HIS A N 1
ATOM 1284 C CA . HIS A 1 167 ? 4.790 -3.638 -7.987 1.00 93.31 167 HIS A CA 1
ATOM 1285 C C . HIS A 1 167 ? 3.653 -2.662 -7.727 1.00 93.31 167 HIS A C 1
ATOM 1287 O O . HIS A 1 167 ? 3.080 -2.089 -8.656 1.00 93.31 167 HIS A O 1
ATOM 1293 N N . VAL A 1 168 ? 3.348 -2.481 -6.450 1.00 94.88 168 VAL A N 1
ATOM 1294 C CA . VAL A 1 168 ? 2.430 -1.475 -5.944 1.00 94.88 168 VAL A CA 1
ATOM 1295 C C . VAL A 1 168 ? 3.192 -0.563 -4.998 1.00 94.88 168 VAL A C 1
ATOM 1297 O O . VAL A 1 168 ? 4.000 -1.021 -4.195 1.00 94.88 168 VAL A O 1
ATOM 1300 N N . VAL A 1 169 ? 2.948 0.734 -5.129 1.00 93.19 169 VAL A N 1
ATOM 1301 C CA . VAL A 1 169 ? 3.574 1.772 -4.320 1.00 93.19 169 VAL A CA 1
ATOM 1302 C C . VAL A 1 169 ? 2.494 2.742 -3.864 1.00 93.19 169 VAL A C 1
ATOM 1304 O O . VAL A 1 169 ? 1.696 3.209 -4.679 1.00 93.19 169 VAL A O 1
ATOM 1307 N N . LEU A 1 170 ? 2.459 3.048 -2.572 1.00 91.38 170 LEU A N 1
ATOM 1308 C CA . LEU A 1 170 ? 1.555 4.038 -1.999 1.00 91.38 170 LEU A CA 1
ATOM 1309 C C . LEU A 1 170 ? 2.310 5.319 -1.675 1.00 91.38 170 LEU A C 1
ATOM 1311 O O . LEU A 1 170 ? 3.337 5.305 -1.008 1.00 91.38 170 LEU A O 1
ATOM 1315 N N . GLY A 1 171 ? 1.750 6.451 -2.091 1.00 87.50 171 GLY A N 1
ATOM 1316 C CA . GLY A 1 171 ? 2.177 7.753 -1.604 1.00 87.50 171 GLY A CA 1
ATOM 1317 C C . GLY A 1 171 ? 2.034 7.844 -0.084 1.00 87.50 171 GLY A C 1
ATOM 1318 O O . GLY A 1 171 ? 1.252 7.127 0.545 1.00 87.50 171 GLY A O 1
ATOM 1319 N N . ARG A 1 172 ? 2.780 8.771 0.514 1.00 84.62 172 ARG A N 1
ATOM 1320 C CA . ARG A 1 172 ? 2.900 8.926 1.970 1.00 84.62 172 ARG A CA 1
ATOM 1321 C C . ARG A 1 172 ? 1.562 9.008 2.711 1.00 84.62 172 ARG A C 1
ATOM 1323 O O . ARG A 1 172 ? 1.407 8.407 3.769 1.00 84.62 172 ARG A O 1
ATOM 1330 N N . ASP A 1 173 ? 0.614 9.763 2.170 1.00 85.31 173 ASP A N 1
ATOM 1331 C CA . ASP A 1 173 ? -0.715 9.961 2.754 1.00 85.31 173 ASP A CA 1
ATOM 1332 C C . ASP A 1 173 ? -1.745 8.929 2.263 1.00 85.31 173 ASP A C 1
ATOM 1334 O O . ASP A 1 173 ? -2.940 9.087 2.494 1.00 85.31 173 ASP A O 1
ATOM 1338 N N . GLY A 1 174 ? -1.311 7.897 1.537 1.00 88.56 174 GLY A N 1
ATOM 1339 C CA . GLY A 1 174 ? -2.172 6.823 1.054 1.00 88.56 174 GLY A CA 1
ATOM 1340 C C . GLY A 1 174 ? -3.209 7.252 0.017 1.00 88.56 174 GLY A C 1
ATOM 1341 O O . GLY A 1 174 ? -4.095 6.459 -0.292 1.00 88.56 174 GLY A O 1
ATOM 1342 N N . SER A 1 175 ? -3.132 8.482 -0.505 1.00 87.19 175 SER A N 1
ATOM 1343 C CA . SER A 1 175 ? -4.097 9.024 -1.472 1.00 87.19 175 SER A CA 1
ATOM 1344 C C . SER A 1 175 ? -3.722 8.759 -2.930 1.00 87.19 175 SER A C 1
ATOM 1346 O O . SER A 1 175 ? -4.582 8.795 -3.810 1.00 87.19 175 SER A O 1
ATOM 1348 N N . LEU A 1 176 ? -2.446 8.471 -3.192 1.00 88.50 176 LEU A N 1
ATOM 1349 C CA . LEU A 1 176 ? -1.922 8.101 -4.501 1.00 88.50 176 LEU A CA 1
ATOM 1350 C C . LEU A 1 176 ? -1.419 6.664 -4.452 1.00 88.50 176 LEU A C 1
ATOM 1352 O O . LEU A 1 176 ? -0.597 6.319 -3.607 1.00 88.50 176 LEU A O 1
ATOM 1356 N N . LEU A 1 177 ? -1.879 5.848 -5.387 1.00 92.19 177 LEU A N 1
ATOM 1357 C CA . LEU A 1 177 ? -1.362 4.515 -5.637 1.00 92.19 177 LEU A CA 1
ATOM 1358 C C . LEU A 1 177 ? -0.723 4.487 -7.023 1.00 92.19 177 LEU A C 1
ATOM 1360 O O . LEU A 1 177 ? -1.315 4.956 -7.993 1.00 92.19 177 LEU A O 1
ATOM 1364 N N . LEU A 1 178 ? 0.483 3.938 -7.105 1.00 92.50 178 LEU A N 1
ATOM 1365 C CA . LEU A 1 178 ? 1.225 3.738 -8.339 1.00 92.50 178 LEU A CA 1
ATOM 1366 C C . LEU A 1 178 ? 1.422 2.240 -8.558 1.00 92.50 178 LEU A C 1
ATOM 1368 O O . LEU A 1 178 ? 1.866 1.516 -7.666 1.00 92.50 178 LEU A O 1
ATOM 1372 N N . LEU A 1 179 ? 1.077 1.779 -9.752 1.00 94.12 179 LEU A N 1
ATOM 1373 C CA . LEU A 1 179 ? 1.285 0.413 -10.207 1.00 94.12 179 LEU A CA 1
ATOM 1374 C C . LEU A 1 179 ? 2.394 0.402 -11.239 1.00 94.12 179 LEU A C 1
ATOM 1376 O O . LEU A 1 179 ? 2.294 1.114 -12.232 1.00 94.12 179 LEU A O 1
ATOM 1380 N N . LEU A 1 180 ? 3.417 -0.416 -11.022 1.00 92.50 180 LEU A N 1
ATOM 1381 C CA . LEU A 1 180 ? 4.600 -0.457 -11.876 1.00 92.50 180 LEU A CA 1
ATOM 1382 C C . LEU A 1 180 ? 4.731 -1.820 -12.551 1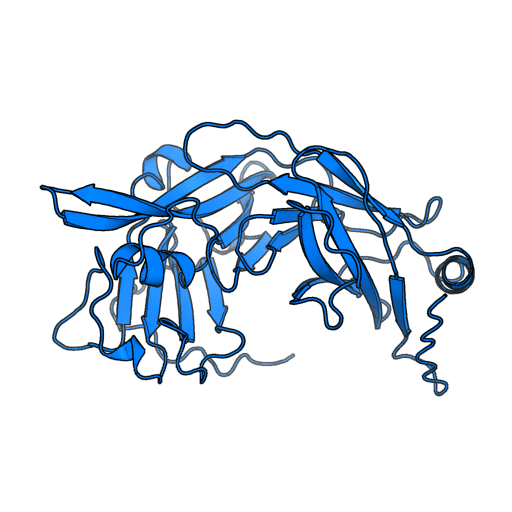.00 92.50 180 LEU A C 1
ATOM 1384 O O . LEU A 1 180 ? 4.476 -2.870 -11.943 1.00 92.50 180 LEU A O 1
ATOM 1388 N N . GLY A 1 181 ? 5.148 -1.786 -13.813 1.00 90.38 181 GLY A N 1
ATOM 1389 C CA . GLY A 1 181 ? 5.509 -2.962 -14.592 1.00 90.38 181 GLY A CA 1
ATOM 1390 C C . GLY A 1 181 ? 6.733 -3.690 -14.035 1.00 90.38 181 GLY A C 1
ATOM 1391 O O . GLY A 1 181 ? 7.451 -3.189 -13.172 1.00 90.38 181 GLY A O 1
ATOM 1392 N N . HIS A 1 182 ? 6.963 -4.902 -14.538 1.00 87.06 182 HIS A N 1
ATOM 1393 C CA . HIS A 1 182 ? 8.070 -5.745 -14.082 1.00 87.06 182 HIS A CA 1
ATOM 1394 C C . HIS A 1 182 ? 9.449 -5.325 -14.603 1.00 87.06 182 HIS A C 1
ATOM 1396 O O . HIS A 1 182 ? 10.455 -5.582 -13.949 1.00 87.06 182 HIS A O 1
ATOM 1402 N N . HIS A 1 183 ? 9.492 -4.731 -15.793 1.00 85.56 183 HIS A N 1
ATOM 1403 C CA . HIS A 1 183 ? 10.725 -4.438 -16.512 1.00 85.56 183 HIS A CA 1
ATOM 1404 C C . HIS A 1 183 ? 10.736 -2.993 -16.988 1.00 85.56 183 HIS A C 1
ATOM 1406 O O . HIS A 1 183 ? 9.683 -2.396 -17.237 1.00 85.56 183 HIS A O 1
ATOM 1412 N N . ILE A 1 184 ? 11.944 -2.473 -17.152 1.00 80.94 184 ILE A N 1
ATOM 1413 C CA . ILE A 1 184 ? 12.227 -1.264 -17.911 1.00 80.94 184 ILE A CA 1
ATOM 1414 C C . ILE A 1 184 ? 12.433 -1.713 -19.367 1.00 80.94 184 ILE A C 1
ATOM 1416 O O . ILE A 1 184 ? 13.360 -2.482 -19.616 1.00 80.94 184 ILE A O 1
ATOM 1420 N N . PRO A 1 185 ? 11.557 -1.328 -20.313 1.00 73.56 185 PRO A N 1
ATOM 1421 C CA . PRO A 1 185 ? 11.665 -1.747 -21.707 1.00 73.56 185 PRO A CA 1
ATOM 1422 C C . PRO A 1 185 ? 12.901 -1.157 -22.396 1.00 73.56 185 PRO A C 1
ATOM 1424 O O . PRO A 1 185 ? 13.200 0.025 -22.214 1.00 73.56 185 PRO A O 1
ATOM 1427 N N . ASP A 1 186 ? 13.520 -1.948 -23.274 1.00 64.12 186 ASP A N 1
ATOM 1428 C CA . ASP A 1 186 ? 14.759 -1.607 -23.999 1.00 64.12 186 ASP A CA 1
ATOM 1429 C C . ASP A 1 186 ? 14.610 -0.476 -25.024 1.00 64.12 186 ASP A C 1
ATOM 1431 O O . ASP A 1 186 ? 15.589 0.159 -25.410 1.00 64.12 186 ASP A O 1
ATOM 1435 N N . HIS A 1 187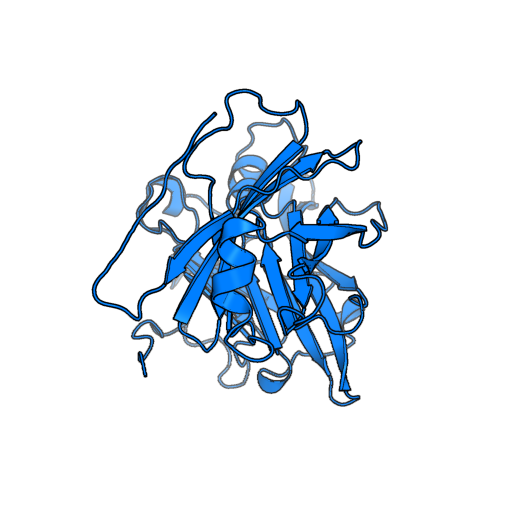 ? 13.392 -0.241 -25.517 1.00 63.84 187 HIS A N 1
ATOM 1436 C CA . HIS A 1 187 ? 13.175 0.621 -26.683 1.00 63.84 187 HIS A CA 1
ATOM 1437 C C . HIS A 1 187 ? 12.781 2.057 -26.320 1.00 63.84 187 HIS A C 1
ATOM 1439 O O . HIS A 1 187 ? 13.218 2.987 -26.995 1.00 63.84 187 HIS A O 1
ATOM 1445 N N . ASP A 1 188 ? 12.042 2.240 -25.220 1.00 68.31 188 ASP A N 1
ATOM 1446 C CA . ASP A 1 188 ? 11.455 3.539 -24.862 1.00 68.31 188 ASP A CA 1
ATOM 1447 C C . ASP A 1 188 ? 11.975 4.104 -23.530 1.00 68.31 188 ASP A C 1
ATOM 1449 O O . ASP A 1 188 ? 11.717 5.266 -23.221 1.00 68.31 188 ASP A O 1
ATOM 1453 N N . PHE A 1 189 ? 12.696 3.307 -22.722 1.00 71.31 189 PHE A N 1
ATOM 1454 C CA . PHE A 1 189 ? 13.217 3.694 -21.394 1.00 71.31 189 PHE A CA 1
ATOM 1455 C C . PHE A 1 189 ? 12.163 4.338 -20.476 1.00 71.31 189 PHE A C 1
ATOM 1457 O O . PHE A 1 189 ? 12.466 5.106 -19.559 1.00 71.31 189 PHE A O 1
ATOM 1464 N N . THR A 1 190 ? 10.894 4.017 -20.725 1.00 77.25 190 THR A N 1
ATOM 1465 C CA . THR A 1 190 ? 9.761 4.404 -19.898 1.00 77.25 190 THR A CA 1
ATOM 1466 C C . THR A 1 190 ? 9.385 3.236 -19.016 1.00 77.25 190 THR A C 1
ATOM 1468 O O . THR A 1 190 ? 9.047 2.168 -19.526 1.00 77.25 190 THR A O 1
ATOM 1471 N N . VAL A 1 191 ? 9.365 3.431 -17.703 1.00 79.88 191 VAL A N 1
ATOM 1472 C CA . VAL A 1 191 ? 8.827 2.406 -16.806 1.00 79.88 191 VAL A CA 1
ATOM 1473 C C . VAL A 1 191 ? 7.300 2.420 -16.936 1.00 79.88 191 VAL A C 1
ATOM 1475 O O . VAL A 1 191 ? 6.698 3.470 -16.677 1.00 79.88 191 VAL A O 1
ATOM 1478 N N . PRO A 1 192 ? 6.647 1.303 -17.329 1.00 86.62 192 PRO A N 1
ATOM 1479 C CA . PRO A 1 192 ? 5.193 1.235 -17.376 1.00 86.62 192 PRO A CA 1
ATOM 1480 C C . PRO A 1 192 ? 4.640 1.520 -15.986 1.00 86.62 192 PRO A C 1
ATOM 1482 O O . PRO A 1 192 ? 4.924 0.787 -15.037 1.00 86.62 192 PRO A O 1
ATOM 1485 N N . CYS A 1 193 ? 3.882 2.603 -15.860 1.00 89.88 193 CYS A N 1
ATOM 1486 C CA . CYS A 1 193 ? 3.327 3.034 -14.594 1.00 89.88 193 CYS A CA 1
ATOM 1487 C C . CYS A 1 193 ? 1.875 3.465 -14.777 1.00 89.88 193 CYS A C 1
ATOM 1489 O O . CYS A 1 193 ? 1.498 4.040 -15.799 1.00 89.88 193 CYS A O 1
ATOM 1491 N N . PHE A 1 194 ? 1.050 3.182 -13.777 1.00 90.94 194 PHE A N 1
ATOM 1492 C CA . PHE A 1 194 ? -0.328 3.638 -13.716 1.00 90.94 194 PHE A CA 1
ATOM 1493 C C . PHE A 1 194 ? -0.587 4.276 -12.364 1.00 90.94 194 PHE A C 1
ATOM 1495 O O . PHE A 1 194 ? -0.279 3.684 -11.333 1.00 90.94 194 PHE A O 1
ATOM 1502 N N . SER A 1 195 ? -1.183 5.460 -12.368 1.00 89.88 195 SER A N 1
ATOM 1503 C CA . SER A 1 195 ? -1.635 6.127 -11.159 1.00 89.88 195 SER A CA 1
ATOM 1504 C C . SER A 1 195 ? -3.109 5.862 -10.899 1.00 89.88 195 SER A C 1
ATOM 1506 O O . SER A 1 195 ? -3.931 5.720 -11.808 1.00 89.88 195 SER A O 1
ATOM 1508 N N . TYR A 1 196 ? -3.441 5.799 -9.620 1.00 89.12 196 TYR A N 1
ATOM 1509 C CA . TYR A 1 196 ? -4.792 5.672 -9.118 1.00 89.12 196 TYR A CA 1
ATOM 1510 C C . TYR A 1 196 ? -4.943 6.580 -7.902 1.00 89.12 196 TYR A C 1
ATOM 1512 O O . TYR A 1 196 ? -4.216 6.451 -6.917 1.00 89.12 196 TYR A O 1
ATOM 1520 N N . ALA A 1 197 ? -5.893 7.510 -7.970 1.00 87.88 197 ALA A N 1
ATOM 1521 C CA . ALA A 1 197 ? -6.249 8.334 -6.826 1.00 87.88 197 ALA A CA 1
ATOM 1522 C C . ALA A 1 197 ? -7.164 7.525 -5.901 1.00 87.88 197 ALA A C 1
ATOM 1524 O O . ALA A 1 197 ? -8.314 7.241 -6.246 1.00 87.88 197 ALA A O 1
ATOM 1525 N N . VAL A 1 198 ? -6.662 7.172 -4.722 1.00 86.25 198 VAL A N 1
ATOM 1526 C CA . VAL A 1 198 ? -7.422 6.476 -3.685 1.00 86.25 198 VAL A CA 1
ATOM 1527 C C . VAL A 1 198 ? -8.427 7.462 -3.092 1.00 86.25 198 VAL A C 1
ATOM 1529 O O . VAL A 1 198 ? -8.099 8.298 -2.252 1.00 86.25 198 VAL A O 1
ATOM 1532 N N . LYS A 1 199 ? -9.664 7.402 -3.588 1.00 76.62 199 LYS A N 1
ATOM 1533 C CA . LYS A 1 199 ? -10.789 8.215 -3.111 1.00 76.62 199 LYS A CA 1
ATOM 1534 C C . LYS A 1 199 ? -11.649 7.440 -2.108 1.00 76.62 199 LYS A C 1
ATOM 1536 O O . LYS A 1 199 ? -11.522 6.227 -1.958 1.00 76.62 199 LYS A O 1
ATOM 1541 N N . GLY A 1 200 ? -12.516 8.186 -1.419 1.00 64.06 200 GLY A N 1
ATOM 1542 C CA . GLY A 1 200 ? -13.553 7.667 -0.526 1.00 64.06 200 GLY A CA 1
ATOM 1543 C C . GLY A 1 200 ? -14.584 6.755 -1.206 1.00 64.06 200 GLY A C 1
ATOM 1544 O O . GLY A 1 200 ? -14.438 6.403 -2.372 1.00 64.06 200 GLY A O 1
ATOM 1545 N N . ASP A 1 201 ? -15.664 6.427 -0.491 1.00 54.03 201 ASP A N 1
ATOM 1546 C CA . ASP A 1 201 ? -16.640 5.368 -0.827 1.00 54.03 201 ASP A CA 1
ATOM 1547 C C . ASP A 1 201 ? -17.456 5.572 -2.121 1.00 54.03 201 ASP A C 1
ATOM 1549 O O . ASP A 1 201 ? -18.356 4.788 -2.416 1.00 54.03 201 ASP A O 1
ATOM 1553 N N . HIS A 1 202 ? -17.171 6.601 -2.923 1.00 48.16 202 HIS A N 1
ATOM 1554 C CA . HIS A 1 202 ? -18.071 7.060 -3.985 1.00 48.16 202 HIS A CA 1
ATOM 1555 C C . HIS A 1 202 ? -17.396 7.378 -5.326 1.00 48.16 202 HIS A C 1
ATOM 1557 O O . HIS A 1 202 ? -17.846 8.264 -6.049 1.00 48.16 202 HIS A O 1
ATOM 1563 N N . GLY A 1 203 ? -16.342 6.659 -5.718 1.00 51.06 203 GLY A N 1
ATOM 1564 C CA . GLY A 1 203 ? -15.824 6.811 -7.079 1.00 51.06 203 GLY A CA 1
ATOM 1565 C C . GLY A 1 203 ? -15.059 5.607 -7.603 1.00 51.06 203 GLY A C 1
ATOM 1566 O O . GLY A 1 203 ? -14.006 5.267 -7.072 1.00 51.06 203 GLY A O 1
ATOM 1567 N N . CYS A 1 204 ? -15.531 5.038 -8.715 1.00 55.31 204 CYS A N 1
ATOM 1568 C CA . CYS A 1 204 ? -14.689 4.257 -9.618 1.00 55.31 204 CYS A CA 1
ATOM 1569 C C . CYS A 1 204 ? -13.687 5.207 -10.284 1.00 55.31 204 CYS A C 1
ATOM 1571 O O . CYS A 1 204 ? -13.917 5.694 -11.390 1.00 55.31 204 CYS A O 1
ATOM 1573 N N . ALA A 1 205 ? -12.587 5.523 -9.600 1.00 70.44 205 ALA A N 1
ATOM 1574 C CA . ALA A 1 205 ? -11.436 6.076 -10.296 1.00 70.44 205 ALA A CA 1
ATOM 1575 C C . ALA A 1 205 ? -10.910 4.999 -11.260 1.00 70.44 205 ALA A C 1
ATOM 1577 O O . ALA A 1 205 ? -10.894 3.815 -10.935 1.00 70.44 205 ALA A O 1
ATOM 1578 N N . SER A 1 206 ? -10.525 5.386 -12.469 1.00 83.75 206 SER A N 1
ATOM 1579 C CA . SER A 1 206 ? -9.836 4.487 -13.390 1.00 83.75 206 SER A CA 1
ATOM 1580 C C . SER A 1 206 ? -8.330 4.601 -13.182 1.00 83.75 206 SER A C 1
ATOM 1582 O O . SER A 1 206 ? -7.823 5.658 -12.795 1.00 83.75 206 SER A O 1
ATOM 1584 N N . PHE A 1 207 ? -7.601 3.527 -13.479 1.00 89.19 207 PHE A N 1
ATOM 1585 C CA . PHE A 1 207 ? -6.151 3.607 -13.608 1.00 89.19 207 PHE A CA 1
ATOM 1586 C C . PHE A 1 207 ? -5.799 4.549 -14.757 1.00 89.19 207 PHE A C 1
ATOM 1588 O O . PHE A 1 207 ? -6.334 4.420 -15.860 1.00 89.19 207 PHE A O 1
ATOM 1595 N N . LYS A 1 208 ? -4.904 5.500 -14.496 1.00 87.75 208 LYS A N 1
ATOM 1596 C CA . LYS A 1 208 ? -4.405 6.436 -15.500 1.00 87.75 208 LYS A CA 1
ATOM 1597 C C . LYS A 1 208 ? -2.966 6.081 -15.858 1.00 87.75 208 LYS A C 1
ATOM 1599 O O . LYS A 1 208 ? -2.132 6.031 -14.952 1.00 87.75 208 LYS A O 1
ATOM 1604 N N . PRO A 1 209 ? -2.636 5.860 -17.140 1.00 86.81 209 PRO A N 1
ATOM 1605 C CA . PRO A 1 209 ? -1.251 5.709 -17.561 1.00 86.81 209 PRO A CA 1
ATOM 1606 C C . PRO A 1 209 ? -0.417 6.901 -17.090 1.00 86.81 209 PRO A C 1
ATOM 1608 O O . PRO A 1 209 ? -0.819 8.054 -17.204 1.00 86.81 209 PRO A O 1
ATOM 1611 N N . THR A 1 210 ? 0.736 6.612 -16.511 1.00 81.25 210 THR A N 1
ATOM 1612 C CA . THR A 1 210 ? 1.664 7.574 -15.926 1.00 81.25 210 THR A CA 1
ATOM 1613 C C . THR A 1 210 ? 3.027 7.267 -16.514 1.00 81.25 210 THR A C 1
ATOM 1615 O O . THR A 1 210 ? 3.530 6.158 -16.381 1.00 81.25 210 THR A O 1
ATOM 1618 N N . ARG A 1 211 ? 3.616 8.212 -17.243 1.00 75.12 211 ARG A N 1
ATOM 1619 C CA . ARG A 1 211 ? 4.909 7.978 -17.889 1.00 75.12 211 ARG A CA 1
ATOM 1620 C C . ARG A 1 211 ? 6.022 8.291 -16.902 1.00 75.12 211 ARG A C 1
ATOM 1622 O O . ARG A 1 211 ? 6.169 9.440 -16.506 1.00 75.12 211 ARG A O 1
ATOM 1629 N N . LEU A 1 212 ? 6.794 7.278 -16.522 1.00 81.31 212 LEU A N 1
ATOM 1630 C CA . LEU A 1 212 ? 8.043 7.450 -15.783 1.00 81.31 212 LEU A CA 1
ATOM 1631 C C . LEU A 1 212 ? 9.199 7.385 -16.779 1.00 81.31 212 LEU A C 1
ATOM 1633 O O . LEU A 1 212 ? 9.661 6.301 -17.133 1.00 81.31 212 LEU A O 1
ATOM 1637 N N . CYS A 1 213 ? 9.604 8.547 -17.283 1.00 76.06 213 CYS A N 1
ATOM 1638 C CA . CYS A 1 213 ? 10.645 8.657 -18.299 1.00 76.06 213 CYS A CA 1
ATOM 1639 C C . CYS A 1 213 ? 12.034 8.756 -17.666 1.00 76.06 213 CYS A C 1
ATOM 1641 O O . CYS A 1 213 ? 12.257 9.543 -16.746 1.00 76.06 213 CYS A O 1
ATOM 1643 N N . ILE A 1 214 ? 12.982 8.003 -18.212 1.00 74.81 214 ILE A N 1
ATOM 1644 C CA . ILE A 1 214 ? 14.404 8.128 -17.899 1.00 74.81 214 ILE A CA 1
ATOM 1645 C C . ILE A 1 214 ? 14.999 9.193 -18.841 1.00 74.81 214 ILE A C 1
ATOM 1647 O O . ILE A 1 214 ? 14.826 9.083 -20.056 1.00 74.81 214 ILE A O 1
ATOM 1651 N N . PRO A 1 215 ? 15.662 10.253 -18.337 1.00 69.25 215 PRO A N 1
ATOM 1652 C CA . PRO A 1 215 ? 16.236 11.286 -19.192 1.00 69.25 215 PRO A CA 1
ATOM 1653 C C . PRO A 1 215 ? 17.316 10.728 -20.130 1.00 69.25 215 PRO A C 1
ATOM 1655 O O . PRO A 1 215 ? 18.144 9.916 -19.720 1.00 69.25 215 PRO A O 1
ATOM 1658 N N . SER A 1 216 ? 17.356 11.243 -21.366 1.00 67.69 216 SER A N 1
ATOM 1659 C CA . SER A 1 216 ? 18.270 10.819 -22.442 1.00 67.69 216 SER A CA 1
ATOM 1660 C C . SER A 1 216 ? 19.740 10.598 -22.045 1.00 67.69 216 SER A C 1
ATOM 1662 O O . SER A 1 216 ? 20.283 9.588 -22.476 1.00 67.69 216 SER A O 1
ATOM 1664 N N . PRO A 1 217 ? 20.415 11.454 -21.246 1.00 65.94 217 PRO A N 1
ATOM 1665 C CA . PRO A 1 217 ? 21.822 11.210 -20.899 1.00 65.94 217 PRO A CA 1
ATOM 1666 C C . PRO A 1 217 ? 22.046 9.938 -20.065 1.00 65.94 217 PRO A C 1
ATOM 1668 O O . PRO A 1 217 ? 23.165 9.446 -19.998 1.00 65.94 217 PRO A O 1
ATOM 1671 N N . PHE A 1 218 ? 21.001 9.399 -19.434 1.00 65.81 218 PHE A N 1
ATOM 1672 C CA . PHE A 1 218 ? 21.069 8.163 -18.651 1.00 65.81 218 PHE A CA 1
ATOM 1673 C C . PHE A 1 218 ? 20.581 6.940 -19.428 1.00 65.81 218 PHE A C 1
ATOM 1675 O O . PHE A 1 218 ? 20.871 5.813 -19.038 1.00 65.81 218 PHE A O 1
ATOM 1682 N N . VAL A 1 219 ? 19.868 7.155 -20.537 1.00 69.12 219 VAL A N 1
ATOM 1683 C CA . VAL A 1 219 ? 19.425 6.090 -21.443 1.00 69.12 219 VAL A CA 1
ATOM 1684 C C . VAL A 1 219 ? 20.622 5.343 -22.021 1.00 69.12 219 VAL A C 1
ATOM 1686 O O . VAL A 1 219 ? 20.617 4.118 -22.048 1.00 69.12 219 VAL A O 1
ATOM 1689 N N . ASP A 1 220 ? 21.672 6.061 -22.419 1.00 66.25 220 ASP A N 1
ATOM 1690 C CA . ASP A 1 220 ? 22.857 5.436 -23.010 1.00 66.25 220 ASP A CA 1
ATOM 1691 C C . ASP A 1 220 ? 23.606 4.532 -22.015 1.00 66.25 220 ASP A C 1
ATOM 1693 O O . ASP A 1 220 ? 24.137 3.508 -22.425 1.00 66.25 220 ASP A O 1
ATOM 1697 N N . MET A 1 221 ? 23.553 4.825 -20.707 1.00 66.00 221 MET A N 1
ATOM 1698 C CA . MET A 1 221 ? 24.103 3.928 -19.676 1.00 66.00 221 MET A CA 1
ATOM 1699 C C . MET A 1 221 ? 23.278 2.648 -19.500 1.00 66.00 221 MET A C 1
ATOM 1701 O O . MET A 1 221 ? 23.817 1.622 -19.109 1.00 66.00 221 MET A O 1
ATOM 1705 N N . LEU A 1 222 ? 21.965 2.712 -19.743 1.00 67.25 222 LEU A N 1
ATOM 1706 C CA . LEU A 1 222 ? 21.066 1.562 -19.615 1.00 67.25 222 LEU A CA 1
ATOM 1707 C C . LEU A 1 222 ? 21.046 0.705 -20.885 1.00 67.25 222 LEU A C 1
ATOM 1709 O O . LEU A 1 222 ? 20.746 -0.476 -20.798 1.00 67.25 222 LEU A O 1
ATOM 1713 N N . ARG A 1 223 ? 21.369 1.282 -22.052 1.00 65.50 223 ARG A N 1
ATOM 1714 C CA . ARG A 1 223 ? 21.385 0.601 -23.361 1.00 65.50 223 ARG A CA 1
ATOM 1715 C C . ARG A 1 223 ? 22.397 -0.530 -23.473 1.00 65.50 223 ARG A C 1
ATOM 1717 O O . ARG A 1 223 ? 22.210 -1.417 -24.301 1.00 65.50 223 ARG A O 1
ATOM 1724 N N . GLU A 1 224 ? 23.476 -0.475 -22.700 1.00 62.69 224 GLU A N 1
ATOM 1725 C CA . GLU A 1 224 ? 24.506 -1.517 -22.709 1.00 62.69 224 GLU A CA 1
ATOM 1726 C C . GLU A 1 224 ? 24.038 -2.803 -22.006 1.00 62.69 224 GLU A C 1
ATOM 1728 O O . GLU A 1 224 ? 24.624 -3.867 -22.207 1.00 62.69 224 GLU A O 1
ATOM 1733 N N . GLU A 1 225 ? 22.948 -2.730 -21.239 1.00 60.16 225 GLU A N 1
ATOM 1734 C CA . GLU A 1 225 ? 22.393 -3.835 -20.469 1.00 60.16 225 GLU A CA 1
ATOM 1735 C C . GLU A 1 225 ? 20.994 -4.192 -21.007 1.00 60.16 225 GLU A C 1
ATOM 1737 O O . GLU A 1 225 ? 20.164 -3.326 -21.266 1.00 60.16 225 GLU A O 1
ATOM 1742 N N . SER A 1 226 ? 20.719 -5.482 -21.210 1.00 65.00 226 SER A N 1
ATOM 1743 C CA . SER A 1 226 ? 19.386 -5.987 -21.588 1.00 65.00 226 SER A CA 1
ATOM 1744 C C . SER A 1 226 ? 18.281 -5.533 -20.622 1.00 65.00 226 SER A C 1
ATOM 1746 O O . SER A 1 226 ? 18.587 -5.192 -19.480 1.00 65.00 226 SER A O 1
ATOM 1748 N N . ALA A 1 227 ? 17.009 -5.653 -21.027 1.00 74.81 227 ALA A N 1
ATOM 1749 C CA . ALA A 1 227 ? 15.823 -5.286 -20.244 1.00 74.81 227 ALA A CA 1
ATOM 1750 C C . ALA A 1 227 ? 15.981 -5.495 -18.735 1.00 74.81 227 ALA A C 1
ATOM 1752 O O . ALA A 1 227 ? 15.970 -6.623 -18.232 1.00 74.81 227 ALA A O 1
ATOM 1753 N N . GLN A 1 228 ? 16.104 -4.385 -18.004 1.00 82.38 228 GLN A N 1
ATOM 1754 C CA . GLN A 1 228 ? 16.349 -4.427 -16.568 1.00 82.38 228 GLN A CA 1
ATOM 1755 C C . GLN A 1 228 ? 15.061 -4.732 -15.817 1.00 82.38 228 GLN A C 1
ATOM 1757 O O . GLN A 1 228 ? 14.019 -4.098 -16.024 1.00 82.38 228 GLN A O 1
ATOM 1762 N N . ARG A 1 229 ? 15.126 -5.687 -14.893 1.00 86.94 229 ARG A N 1
ATOM 1763 C CA . ARG A 1 229 ? 13.978 -6.063 -14.074 1.00 86.94 229 ARG A CA 1
ATOM 1764 C C . ARG A 1 229 ? 13.915 -5.186 -12.838 1.00 86.94 229 ARG A C 1
ATOM 1766 O O . ARG A 1 229 ? 14.898 -5.041 -12.115 1.00 86.94 229 ARG A O 1
ATOM 1773 N N . VAL A 1 230 ? 12.733 -4.660 -12.538 1.00 87.56 230 VAL A N 1
ATOM 1774 C CA . VAL A 1 230 ? 12.468 -3.983 -11.269 1.00 87.56 230 VAL A CA 1
ATOM 1775 C C . VAL A 1 230 ? 12.386 -5.045 -10.171 1.00 87.56 230 VAL A C 1
ATOM 1777 O O . VAL A 1 230 ? 11.569 -5.965 -10.221 1.00 87.56 230 VAL A O 1
ATOM 1780 N N . VAL A 1 231 ? 13.262 -4.939 -9.174 1.00 87.75 231 VAL A N 1
ATOM 1781 C CA . VAL A 1 231 ? 13.320 -5.859 -8.026 1.00 87.75 231 VAL A CA 1
ATOM 1782 C C . VAL A 1 231 ? 12.606 -5.257 -6.823 1.00 87.75 231 VAL A C 1
ATOM 1784 O O . VAL A 1 231 ? 11.962 -5.972 -6.055 1.00 87.75 231 VAL A O 1
ATOM 1787 N N . CYS A 1 232 ? 12.684 -3.937 -6.663 1.00 86.94 232 CYS A N 1
ATOM 1788 C CA . CYS A 1 232 ? 12.022 -3.218 -5.585 1.00 86.94 232 CYS A CA 1
ATOM 1789 C C . CYS A 1 232 ? 11.522 -1.860 -6.076 1.00 86.94 232 CYS A C 1
ATOM 1791 O O . CYS A 1 232 ? 12.170 -1.212 -6.896 1.00 86.94 232 CYS A O 1
ATOM 1793 N N . ALA A 1 233 ? 10.385 -1.431 -5.535 1.00 88.00 233 ALA A N 1
ATOM 1794 C CA . ALA A 1 233 ? 9.834 -0.102 -5.724 1.00 88.00 233 ALA A CA 1
ATOM 1795 C C . ALA A 1 233 ? 9.303 0.410 -4.381 1.00 88.00 233 ALA A C 1
ATOM 1797 O O . ALA A 1 233 ? 8.658 -0.349 -3.653 1.00 88.00 233 ALA A O 1
ATOM 1798 N N . ARG A 1 234 ? 9.585 1.668 -4.038 1.00 85.62 234 ARG A N 1
ATOM 1799 C CA . ARG A 1 234 ? 9.116 2.312 -2.802 1.00 85.62 234 ARG A CA 1
ATOM 1800 C C . ARG A 1 234 ? 8.822 3.780 -3.031 1.00 85.62 234 ARG A C 1
ATOM 1802 O O . ARG A 1 234 ? 9.536 4.436 -3.781 1.00 85.62 234 ARG A O 1
ATOM 1809 N N . ALA A 1 235 ? 7.823 4.303 -2.335 1.00 83.62 235 ALA A N 1
ATOM 1810 C CA . ALA A 1 235 ? 7.639 5.739 -2.222 1.00 83.62 235 ALA A CA 1
ATOM 1811 C C . ALA A 1 235 ? 8.385 6.282 -1.006 1.00 83.62 235 ALA A C 1
ATOM 1813 O O . ALA A 1 235 ? 8.569 5.593 -0.001 1.00 83.62 235 ALA A O 1
ATOM 1814 N N . ARG A 1 236 ? 8.764 7.553 -1.080 1.00 75.81 236 ARG A N 1
ATOM 1815 C CA . ARG A 1 236 ? 9.156 8.340 0.085 1.00 75.81 236 ARG A CA 1
ATOM 1816 C C . ARG A 1 236 ? 8.662 9.773 -0.046 1.00 75.81 236 ARG A C 1
ATOM 1818 O O . ARG A 1 236 ? 8.277 10.230 -1.124 1.00 75.81 236 ARG A O 1
ATOM 1825 N N . LYS A 1 237 ? 8.733 10.504 1.066 1.00 69.12 237 LYS A N 1
ATOM 1826 C CA . LYS A 1 237 ? 8.588 11.959 1.056 1.00 69.12 237 LYS A CA 1
ATOM 1827 C C . LYS A 1 237 ? 9.656 12.570 0.144 1.00 69.12 237 LYS A C 1
ATOM 1829 O O . LYS A 1 237 ? 10.834 12.248 0.297 1.00 69.12 237 LYS A O 1
ATOM 1834 N N . ALA A 1 238 ? 9.239 13.468 -0.746 1.00 66.06 238 ALA A N 1
ATOM 1835 C CA . ALA A 1 238 ? 10.171 14.223 -1.567 1.00 66.06 238 ALA A CA 1
ATOM 1836 C C . ALA A 1 238 ? 11.170 14.991 -0.687 1.00 66.06 238 ALA A C 1
ATOM 1838 O O . ALA A 1 238 ? 10.772 15.661 0.274 1.00 66.06 238 ALA A O 1
ATOM 1839 N N . LEU A 1 239 ? 12.468 14.866 -0.985 1.00 64.38 239 LEU A N 1
ATOM 1840 C CA . LEU A 1 239 ? 13.529 15.512 -0.201 1.00 64.38 239 LEU A CA 1
ATOM 1841 C C . LEU A 1 239 ? 13.550 17.027 -0.412 1.00 64.38 239 LEU A C 1
ATOM 1843 O O . LEU A 1 239 ? 14.019 17.767 0.452 1.00 64.38 239 LEU A O 1
ATOM 1847 N N . ARG A 1 240 ? 13.024 17.492 -1.546 1.00 55.78 240 ARG A N 1
ATOM 1848 C CA . ARG A 1 240 ? 12.819 18.908 -1.833 1.00 55.78 240 ARG A CA 1
ATOM 1849 C C . ARG A 1 240 ? 11.355 19.141 -2.159 1.00 55.78 240 ARG A C 1
ATOM 1851 O O . ARG A 1 240 ? 10.790 18.452 -3.001 1.00 55.78 240 ARG A O 1
ATOM 1858 N N . GLN A 1 241 ? 10.754 20.129 -1.503 1.00 52.50 241 GLN A N 1
ATOM 1859 C CA . GLN A 1 241 ? 9.520 20.711 -2.010 1.00 52.50 241 GLN A CA 1
ATOM 1860 C C . GLN A 1 241 ? 9.887 21.434 -3.303 1.00 52.50 241 GLN A C 1
ATOM 1862 O O . GLN A 1 241 ? 10.749 22.311 -3.288 1.00 52.50 241 GLN A O 1
ATOM 1867 N N . VAL A 1 242 ? 9.281 21.040 -4.422 1.00 51.91 242 VAL A N 1
ATOM 1868 C CA . VAL A 1 242 ? 9.336 21.860 -5.635 1.00 51.91 242 VAL A CA 1
ATOM 1869 C C . VAL A 1 242 ? 8.775 23.233 -5.258 1.00 51.91 242 VAL A C 1
ATOM 1871 O O . VAL A 1 242 ? 7.698 23.311 -4.667 1.00 51.91 242 VAL A O 1
ATOM 1874 N N . GLU A 1 243 ? 9.509 24.305 -5.565 1.00 44.09 243 GLU A N 1
ATOM 1875 C CA . GLU A 1 243 ? 9.163 25.691 -5.190 1.00 44.09 243 GLU A CA 1
ATOM 1876 C C . GLU A 1 243 ? 7.809 26.160 -5.756 1.00 44.09 243 GLU A C 1
ATOM 1878 O O . GLU A 1 243 ? 7.266 27.178 -5.333 1.00 44.09 243 GLU A O 1
ATOM 1883 N N . SER A 1 244 ? 7.211 25.378 -6.655 1.00 43.56 244 SER A N 1
ATOM 1884 C CA . SER A 1 244 ? 5.826 25.518 -7.080 1.00 43.56 244 SER A CA 1
ATOM 1885 C C . SER A 1 244 ? 5.041 24.252 -6.722 1.00 43.56 244 SER A C 1
ATOM 1887 O O . SER A 1 244 ? 5.010 23.300 -7.508 1.00 43.56 244 SER A O 1
ATOM 1889 N N . PRO A 1 245 ? 4.392 24.185 -5.544 1.00 48.78 245 PRO A N 1
ATOM 1890 C CA . PRO A 1 245 ? 3.328 23.216 -5.357 1.00 48.78 245 PRO A CA 1
ATOM 1891 C C . PRO A 1 245 ? 2.254 23.534 -6.398 1.00 48.78 245 PRO A C 1
ATOM 1893 O O . PRO A 1 245 ? 1.600 24.574 -6.324 1.00 48.78 245 PRO A O 1
ATOM 1896 N N . VAL A 1 246 ? 2.059 22.644 -7.374 1.00 51.44 246 VAL A N 1
ATOM 1897 C CA . VAL A 1 246 ? 0.825 22.650 -8.165 1.00 51.44 246 VAL A CA 1
ATOM 1898 C C . VAL A 1 246 ? -0.309 22.564 -7.148 1.00 51.44 246 VAL A C 1
ATOM 1900 O O . VAL A 1 246 ? -0.446 21.557 -6.450 1.00 51.44 246 VAL A O 1
ATOM 1903 N N . LEU A 1 247 ? -1.061 23.655 -6.987 1.00 47.47 247 LEU A N 1
ATOM 1904 C CA . LEU A 1 247 ? -2.165 23.744 -6.035 1.00 47.47 247 LEU A CA 1
ATOM 1905 C C . LEU A 1 247 ? -3.118 22.566 -6.282 1.00 47.47 247 LEU A C 1
ATOM 1907 O O . LEU A 1 247 ? -3.753 22.479 -7.327 1.00 47.47 247 LEU A O 1
ATOM 1911 N N . GLY A 1 248 ? -3.180 21.635 -5.326 1.00 54.69 248 GLY A N 1
ATOM 1912 C CA . GLY A 1 248 ? -4.039 20.449 -5.403 1.00 54.69 248 GLY A CA 1
ATOM 1913 C C . GLY A 1 248 ? -3.412 19.181 -6.003 1.00 54.69 248 GLY A C 1
ATOM 1914 O O . GLY A 1 248 ? -4.141 18.203 -6.182 1.00 54.69 248 GLY A O 1
ATOM 1915 N N . GLY A 1 249 ? -2.106 19.157 -6.292 1.00 61.00 249 GLY A N 1
ATOM 1916 C CA . GLY A 1 249 ? -1.377 17.952 -6.711 1.00 61.00 249 GLY A CA 1
ATOM 1917 C C . GLY A 1 249 ? -0.967 17.030 -5.555 1.00 61.00 249 GLY A C 1
ATOM 1918 O O . GLY A 1 249 ? -0.798 17.470 -4.418 1.00 61.00 249 GLY A O 1
ATOM 1919 N N . LEU A 1 250 ? -0.827 15.736 -5.848 1.00 70.75 250 LEU A N 1
ATOM 1920 C CA . LEU A 1 250 ? -0.243 14.728 -4.959 1.00 70.75 250 LEU A CA 1
ATOM 1921 C C . LEU A 1 250 ? 1.230 14.558 -5.331 1.00 70.75 250 LEU A C 1
ATOM 1923 O O . LEU A 1 250 ? 1.518 14.173 -6.462 1.00 70.75 250 LEU A O 1
ATOM 1927 N N . ASP A 1 251 ? 2.135 14.853 -4.397 1.00 75.06 251 ASP A N 1
ATOM 1928 C CA . ASP A 1 251 ? 3.580 14.840 -4.633 1.00 75.06 251 ASP A CA 1
ATOM 1929 C C . ASP A 1 251 ? 4.275 13.699 -3.875 1.00 75.06 251 ASP A C 1
ATOM 1931 O O . ASP A 1 251 ? 4.116 13.558 -2.658 1.00 75.06 251 ASP A O 1
ATOM 1935 N N . THR A 1 252 ? 5.042 12.872 -4.586 1.00 78.62 252 THR A N 1
ATOM 1936 C CA . THR A 1 252 ? 5.796 11.751 -4.010 1.00 78.62 252 THR A CA 1
ATOM 1937 C C . THR A 1 252 ? 7.075 11.486 -4.797 1.00 78.62 252 THR A C 1
ATOM 1939 O O . THR A 1 252 ? 7.113 11.654 -6.012 1.00 78.62 252 THR A O 1
ATOM 1942 N N . GLU A 1 253 ? 8.122 11.004 -4.129 1.00 83.50 253 GLU A N 1
ATOM 1943 C CA . GLU A 1 253 ? 9.270 10.412 -4.820 1.00 83.50 253 GLU A CA 1
ATOM 1944 C C . GLU A 1 253 ? 9.098 8.89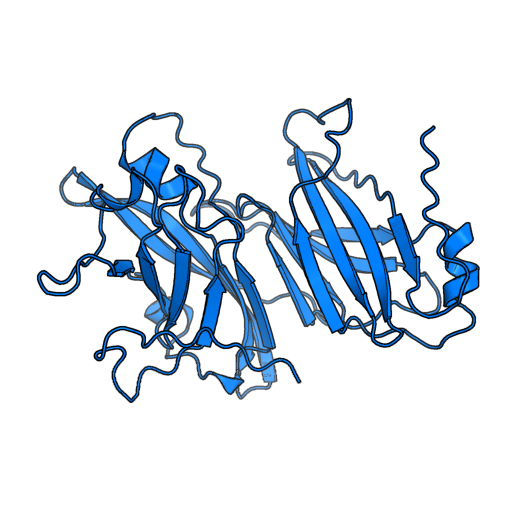6 -4.874 1.00 83.50 253 GLU A C 1
ATOM 1946 O O . GLU A 1 253 ? 8.740 8.281 -3.868 1.00 83.50 253 GLU A O 1
ATOM 1951 N N . VAL A 1 254 ? 9.362 8.294 -6.030 1.00 85.06 254 VAL A N 1
ATOM 1952 C CA . VAL A 1 254 ? 9.352 6.845 -6.247 1.00 85.06 254 VAL A CA 1
ATOM 1953 C C . VAL A 1 254 ? 10.768 6.383 -6.517 1.00 85.06 254 VAL A C 1
ATOM 1955 O O . VAL A 1 254 ? 11.406 6.840 -7.457 1.00 85.06 254 VAL A O 1
ATOM 1958 N N . ILE A 1 255 ? 11.248 5.451 -5.710 1.00 86.38 255 ILE A N 1
ATOM 1959 C CA . ILE A 1 255 ? 12.556 4.827 -5.848 1.00 86.38 255 ILE A CA 1
ATOM 1960 C C . ILE A 1 255 ? 12.354 3.435 -6.430 1.00 86.38 255 ILE A C 1
ATOM 1962 O O . ILE A 1 255 ? 11.621 2.633 -5.851 1.00 86.38 255 ILE A O 1
ATOM 1966 N N . LEU A 1 256 ? 13.029 3.140 -7.535 1.00 87.31 256 LEU A N 1
ATOM 1967 C CA . LEU A 1 256 ? 13.128 1.809 -8.122 1.00 87.31 256 LEU A CA 1
ATOM 1968 C C . LEU A 1 256 ? 14.551 1.282 -7.959 1.00 87.31 256 LEU A C 1
ATOM 1970 O O . LEU A 1 256 ? 15.515 2.024 -8.137 1.00 87.31 256 LEU A O 1
ATOM 1974 N N . LEU A 1 257 ? 14.668 -0.006 -7.654 1.00 86.88 257 LEU A N 1
ATOM 1975 C CA . LEU A 1 257 ? 15.922 -0.751 -7.671 1.00 86.88 257 LEU A CA 1
ATOM 1976 C C . LEU A 1 257 ? 15.808 -1.864 -8.708 1.00 86.88 257 LEU A C 1
ATOM 1978 O O . LEU A 1 257 ? 14.872 -2.672 -8.639 1.00 86.88 257 LEU A O 1
ATOM 1982 N N . THR A 1 258 ? 16.763 -1.920 -9.631 1.00 85.06 258 THR A N 1
ATOM 1983 C CA . THR A 1 258 ? 16.840 -2.976 -10.644 1.00 85.06 258 THR A CA 1
ATOM 1984 C C . THR A 1 258 ? 17.724 -4.139 -10.194 1.00 85.06 258 THR A C 1
ATOM 1986 O O . THR A 1 258 ? 18.464 -4.046 -9.210 1.00 85.06 258 THR A O 1
ATOM 1989 N N . ASP A 1 259 ? 17.656 -5.259 -10.910 1.00 85.38 259 ASP A N 1
ATOM 1990 C CA . ASP A 1 259 ? 18.529 -6.418 -10.693 1.00 85.38 259 ASP A CA 1
ATOM 1991 C C . ASP A 1 259 ? 19.993 -6.186 -11.088 1.00 85.38 259 ASP A C 1
ATOM 1993 O O . ASP A 1 259 ? 20.854 -6.967 -10.690 1.00 85.38 259 ASP A O 1
ATOM 1997 N N . HIS A 1 260 ? 20.278 -5.072 -11.758 1.00 80.56 260 HIS A N 1
ATOM 1998 C CA . HIS A 1 260 ? 21.624 -4.600 -12.086 1.00 80.56 260 HIS A CA 1
ATOM 1999 C C . HIS A 1 260 ? 22.178 -3.616 -11.036 1.00 80.56 260 HIS A C 1
ATOM 2001 O O . HIS A 1 260 ? 23.204 -2.972 -11.241 1.00 80.56 260 HIS A O 1
ATOM 2007 N N . ALA A 1 261 ? 21.512 -3.500 -9.878 1.00 80.25 261 ALA A N 1
ATOM 2008 C CA . ALA A 1 261 ? 21.863 -2.567 -8.803 1.00 80.25 261 ALA A CA 1
ATOM 2009 C C . ALA A 1 261 ? 21.840 -1.084 -9.230 1.00 80.25 261 ALA A C 1
ATOM 2011 O O . ALA A 1 261 ? 22.546 -0.246 -8.657 1.00 80.25 261 ALA A O 1
ATOM 2012 N N . VAL A 1 262 ? 20.989 -0.755 -10.206 1.00 79.44 262 VAL A N 1
ATOM 2013 C CA . VAL A 1 262 ? 20.684 0.625 -10.586 1.00 79.44 262 VAL A CA 1
ATOM 2014 C C . VAL A 1 262 ? 19.551 1.138 -9.709 1.00 79.44 262 VAL A C 1
ATOM 2016 O O . VAL A 1 262 ? 18.502 0.498 -9.586 1.00 79.44 262 VAL A O 1
ATOM 2019 N N . VAL A 1 263 ? 19.759 2.308 -9.105 1.00 82.50 263 VAL A N 1
ATOM 2020 C CA . VAL A 1 263 ? 18.721 3.030 -8.367 1.00 82.50 263 VAL A CA 1
ATOM 2021 C C . VAL A 1 263 ? 18.218 4.190 -9.212 1.00 82.50 263 VAL A C 1
ATOM 2023 O O . VAL A 1 263 ? 18.989 5.070 -9.601 1.00 82.50 263 VAL A O 1
ATOM 2026 N N . LEU A 1 264 ? 16.910 4.195 -9.452 1.00 82.19 264 LEU A N 1
ATOM 2027 C CA . LEU A 1 264 ? 16.199 5.242 -10.173 1.00 82.19 264 LEU A CA 1
ATOM 2028 C C . LEU A 1 264 ? 15.252 5.948 -9.215 1.00 82.19 264 LEU A C 1
ATOM 2030 O O . LEU A 1 264 ? 14.441 5.294 -8.564 1.00 82.19 264 LEU A O 1
ATOM 2034 N N . ILE A 1 265 ? 15.327 7.271 -9.130 1.00 84.06 265 ILE A N 1
ATOM 2035 C CA . ILE A 1 265 ? 14.427 8.064 -8.289 1.00 84.06 265 ILE A CA 1
ATOM 2036 C C . ILE A 1 265 ? 13.623 8.988 -9.182 1.00 84.06 265 ILE A C 1
ATOM 2038 O O . ILE A 1 265 ? 14.202 9.839 -9.841 1.00 84.06 265 ILE A O 1
ATOM 2042 N N . PHE A 1 266 ? 12.306 8.838 -9.175 1.00 81.69 266 PHE A N 1
ATOM 2043 C CA . PHE A 1 266 ? 11.372 9.644 -9.945 1.00 81.69 266 PHE A CA 1
ATOM 2044 C C . PHE A 1 266 ? 10.617 10.577 -9.007 1.00 81.69 266 PHE A C 1
ATOM 2046 O O . PHE A 1 266 ? 9.975 10.116 -8.063 1.00 81.69 266 PHE A O 1
ATOM 2053 N N . HIS A 1 267 ? 10.637 11.877 -9.282 1.00 80.62 267 HIS A N 1
ATOM 2054 C CA . HIS A 1 267 ? 9.650 12.785 -8.698 1.00 80.62 267 HIS A CA 1
ATOM 2055 C C . HIS A 1 267 ? 8.323 12.604 -9.440 1.00 80.62 267 HIS A C 1
ATOM 2057 O O . HIS A 1 267 ? 8.291 12.615 -10.669 1.00 80.62 267 HIS A O 1
ATOM 2063 N N . VAL A 1 268 ? 7.238 12.369 -8.710 1.00 77.69 268 VAL A N 1
ATOM 2064 C CA . VAL A 1 268 ? 5.913 12.099 -9.263 1.00 77.69 268 VAL A CA 1
ATOM 2065 C C . VAL A 1 268 ? 4.932 13.089 -8.654 1.00 77.69 268 VAL A C 1
ATOM 2067 O O . VAL A 1 268 ? 4.528 12.948 -7.502 1.00 77.69 268 VAL A O 1
ATOM 2070 N N . ASN A 1 269 ? 4.528 14.068 -9.459 1.00 76.12 269 ASN A N 1
ATOM 2071 C CA . ASN A 1 269 ? 3.429 14.969 -9.141 1.00 76.12 269 ASN A CA 1
ATOM 2072 C C . ASN A 1 269 ? 2.219 14.593 -9.997 1.00 76.12 269 ASN A C 1
ATOM 2074 O O . ASN A 1 269 ? 2.314 14.551 -11.224 1.00 76.12 269 ASN A O 1
ATOM 2078 N N . VAL A 1 270 ? 1.096 14.290 -9.351 1.00 71.75 270 VAL A N 1
ATOM 2079 C CA . VAL A 1 270 ? -0.169 13.989 -10.026 1.00 71.75 270 VAL A CA 1
ATOM 2080 C C . VAL A 1 270 ? -1.179 15.061 -9.644 1.00 71.75 270 VAL A C 1
ATOM 2082 O O . VAL A 1 270 ? -1.642 15.104 -8.501 1.00 71.75 270 VAL A O 1
ATOM 2085 N N . SER A 1 271 ? -1.556 15.921 -10.593 1.00 67.25 271 SER A N 1
ATOM 2086 C CA . SER A 1 271 ? -2.673 16.840 -10.373 1.00 67.25 271 SER A CA 1
ATOM 2087 C C . SER A 1 271 ? -3.988 16.063 -10.296 1.00 67.25 271 SER A C 1
ATOM 2089 O O . SER A 1 271 ? -4.235 15.112 -11.042 1.00 67.25 271 SER A O 1
ATOM 2091 N N . ARG A 1 272 ? -4.861 16.478 -9.373 1.00 60.44 272 ARG A N 1
ATOM 2092 C CA . ARG A 1 272 ? -6.215 15.922 -9.252 1.00 60.44 272 ARG A CA 1
ATOM 2093 C C . ARG A 1 272 ? -7.089 16.236 -10.474 1.00 60.44 272 ARG A C 1
ATOM 2095 O O . ARG A 1 272 ? -8.070 15.524 -10.686 1.00 60.44 272 ARG A O 1
ATOM 2102 N N . GLU A 1 273 ? -6.723 17.251 -11.264 1.00 50.97 273 GLU A N 1
ATOM 2103 C CA . GLU A 1 273 ? -7.515 17.795 -12.378 1.00 50.97 273 GLU A CA 1
ATOM 2104 C C . GLU A 1 273 ? -6.804 17.746 -13.748 1.00 50.97 273 GLU A C 1
ATOM 2106 O O . GLU A 1 273 ? -7.494 17.705 -14.762 1.00 50.97 273 GLU A O 1
ATOM 2111 N N . ALA A 1 274 ? -5.465 17.689 -13.813 1.00 45.06 274 ALA A N 1
ATOM 2112 C CA . ALA A 1 274 ? -4.705 17.790 -15.069 1.00 45.06 274 ALA A CA 1
ATOM 2113 C C . ALA A 1 274 ? -3.548 16.775 -15.198 1.00 45.06 274 ALA A C 1
ATOM 2115 O O . ALA A 1 274 ? -2.928 16.355 -14.224 1.00 45.06 274 ALA A O 1
ATOM 2116 N N . GLU A 1 275 ? -3.270 16.373 -16.435 1.00 44.66 275 GLU A N 1
ATOM 2117 C CA . GLU A 1 275 ? -2.421 15.248 -16.855 1.00 44.66 275 GLU A CA 1
ATOM 2118 C C . GLU A 1 275 ? -0.931 15.601 -16.989 1.00 44.66 275 GLU A C 1
ATOM 2120 O O . GLU A 1 275 ? -0.317 15.330 -18.020 1.00 44.66 275 GLU A O 1
ATOM 2125 N N . THR A 1 276 ? -0.318 16.209 -15.974 1.00 39.88 276 THR A N 1
ATOM 2126 C CA . THR A 1 276 ? 1.092 16.616 -16.095 1.00 39.88 276 THR A CA 1
ATOM 2127 C C . THR A 1 276 ? 1.946 16.004 -15.000 1.00 39.88 276 THR A C 1
ATOM 2129 O O . THR A 1 276 ? 1.840 16.369 -13.834 1.00 39.88 276 THR A O 1
ATOM 2132 N N . LEU A 1 277 ? 2.809 15.075 -15.415 1.00 46.34 277 LEU A N 1
ATOM 2133 C CA . LEU A 1 277 ? 3.875 14.485 -14.617 1.00 46.34 277 LEU A CA 1
ATOM 2134 C C . LEU A 1 277 ? 5.194 15.165 -14.959 1.00 46.34 277 LEU A C 1
ATOM 2136 O O . LEU A 1 277 ? 5.623 15.155 -16.112 1.00 46.34 277 LEU A O 1
ATOM 2140 N N . LEU A 1 278 ? 5.846 15.722 -13.946 1.00 44.78 278 LEU A N 1
ATOM 2141 C CA . LEU A 1 278 ? 7.203 16.237 -14.054 1.00 44.78 278 LEU A CA 1
ATOM 2142 C C . LEU A 1 278 ? 8.137 15.195 -13.451 1.00 44.78 278 LEU A C 1
ATOM 2144 O O . LEU A 1 278 ? 8.205 15.041 -12.237 1.00 44.78 278 LEU A O 1
ATOM 2148 N N . VAL A 1 279 ? 8.791 14.439 -14.328 1.00 46.72 279 VAL A N 1
ATOM 2149 C CA . VAL A 1 279 ? 9.681 13.348 -13.952 1.00 46.72 279 VAL A CA 1
ATOM 2150 C C . VAL A 1 279 ? 11.118 13.850 -13.948 1.00 46.72 279 VAL A C 1
ATOM 2152 O O . VAL A 1 279 ? 11.742 13.983 -14.998 1.00 46.72 279 VAL A O 1
ATOM 2155 N N . CYS A 1 280 ? 11.653 14.103 -12.757 1.00 47.69 280 CYS A N 1
ATOM 2156 C CA . CYS A 1 280 ? 13.087 14.283 -12.561 1.00 47.69 280 CYS A CA 1
ATOM 2157 C C . CYS A 1 280 ? 13.671 12.961 -12.061 1.00 47.69 280 CYS A C 1
ATOM 2159 O O . CYS A 1 280 ? 13.329 12.515 -10.966 1.00 47.69 280 CYS A O 1
ATOM 2161 N N . GLY A 1 281 ? 14.501 12.329 -12.893 1.00 46.69 281 GLY A N 1
ATOM 2162 C CA . GLY A 1 281 ? 15.237 11.111 -12.566 1.00 46.69 281 GLY A CA 1
ATOM 2163 C C . GLY A 1 281 ? 16.553 11.433 -11.854 1.00 46.69 281 GLY A C 1
ATOM 2164 O O . GLY A 1 281 ? 17.410 12.069 -12.465 1.00 46.69 281 GLY A O 1
ATOM 2165 N N . LEU A 1 282 ? 16.746 10.994 -10.606 1.00 48.94 282 LEU A N 1
ATOM 2166 C CA . LEU A 1 282 ? 18.080 10.905 -9.996 1.00 48.94 282 LEU A CA 1
ATOM 2167 C C . LEU A 1 282 ? 18.604 9.476 -10.169 1.00 48.94 282 LEU A C 1
ATOM 2169 O O . LEU A 1 282 ? 17.890 8.515 -9.878 1.00 48.94 282 LEU A O 1
ATOM 2173 N N . PHE A 1 283 ? 19.849 9.356 -10.620 1.00 53.44 283 PHE A N 1
ATOM 2174 C CA . PHE A 1 283 ? 20.500 8.085 -10.918 1.00 53.44 283 PHE A CA 1
ATOM 2175 C C . PHE A 1 283 ? 21.648 7.857 -9.947 1.00 53.44 283 PHE A C 1
ATOM 2177 O O . PHE A 1 283 ? 22.479 8.742 -9.740 1.00 53.44 283 PHE A O 1
ATOM 2184 N N . ALA A 1 284 ? 21.707 6.660 -9.377 1.00 53.28 284 ALA A N 1
ATOM 2185 C CA . ALA A 1 284 ? 22.899 6.165 -8.710 1.00 53.28 284 ALA A CA 1
ATOM 2186 C C . ALA A 1 284 ? 23.148 4.724 -9.168 1.00 53.28 284 ALA A C 1
ATOM 2188 O O . ALA A 1 284 ? 22.333 3.837 -8.911 1.00 53.28 284 ALA A O 1
ATOM 2189 N N . CYS A 1 285 ? 24.272 4.497 -9.847 1.00 48.84 285 CYS A N 1
ATOM 2190 C CA . CYS A 1 285 ? 24.790 3.159 -10.113 1.00 48.84 285 CYS A CA 1
ATOM 2191 C C . CYS A 1 285 ? 25.770 2.800 -8.997 1.00 48.84 285 CYS A C 1
ATOM 2193 O O . CYS A 1 285 ? 26.742 3.517 -8.767 1.00 48.84 285 CYS A O 1
ATOM 2195 N N . LEU A 1 286 ? 25.519 1.695 -8.295 1.00 49.47 286 LEU A N 1
ATOM 2196 C CA . LEU A 1 286 ? 26.361 1.261 -7.173 1.00 49.47 286 LEU A CA 1
ATOM 2197 C C . LEU A 1 286 ? 27.606 0.464 -7.612 1.00 49.47 286 LEU A C 1
ATOM 2199 O O . LEU A 1 286 ? 28.423 0.118 -6.764 1.00 49.47 286 LEU A O 1
ATOM 2203 N N . ASN A 1 287 ? 27.768 0.188 -8.913 1.00 37.72 287 ASN A N 1
ATOM 2204 C CA . ASN A 1 287 ? 28.703 -0.825 -9.420 1.00 37.72 287 ASN A CA 1
ATOM 2205 C C . ASN A 1 287 ? 29.930 -0.319 -10.198 1.00 37.72 287 ASN A C 1
ATOM 2207 O O . ASN A 1 287 ? 30.577 -1.095 -10.897 1.00 37.72 287 ASN A O 1
ATOM 2211 N N . SER A 1 288 ? 30.348 0.934 -10.034 1.00 34.38 288 SER A N 1
ATOM 2212 C CA . SER A 1 288 ? 31.695 1.330 -10.462 1.00 34.38 288 SER A CA 1
ATOM 2213 C C . SER A 1 288 ? 32.271 2.403 -9.547 1.00 34.38 288 SER A C 1
ATOM 2215 O O . SER A 1 288 ? 31.545 3.190 -8.944 1.00 34.38 288 SER A O 1
ATOM 2217 N N . ALA A 1 289 ? 33.598 2.415 -9.411 1.00 31.88 289 ALA A N 1
ATOM 2218 C CA . ALA A 1 289 ? 34.386 3.287 -8.536 1.00 31.88 289 ALA A CA 1
ATOM 2219 C C . ALA A 1 289 ? 34.320 4.798 -8.884 1.00 31.88 289 ALA A C 1
ATOM 2221 O O . ALA A 1 289 ? 35.238 5.554 -8.576 1.00 31.88 289 ALA A O 1
ATOM 2222 N N . ALA A 1 290 ? 33.237 5.256 -9.510 1.00 31.27 290 ALA A N 1
ATOM 2223 C CA . ALA A 1 290 ? 32.960 6.637 -9.866 1.00 31.27 290 ALA A CA 1
ATOM 2224 C C . ALA A 1 290 ? 31.503 6.962 -9.505 1.00 31.27 290 ALA A C 1
ATOM 2226 O O . ALA A 1 290 ? 30.614 7.034 -10.350 1.00 31.27 290 ALA A O 1
ATOM 2227 N N . CYS A 1 291 ? 31.257 7.141 -8.208 1.00 28.47 291 CYS A N 1
ATOM 2228 C CA . CYS A 1 291 ? 29.982 7.616 -7.691 1.00 28.47 291 CYS A CA 1
ATOM 2229 C C . CYS A 1 291 ? 29.819 9.095 -8.083 1.00 28.47 291 CYS A C 1
ATOM 2231 O O . CYS A 1 291 ? 30.377 9.974 -7.429 1.00 28.47 291 CYS A O 1
ATOM 2233 N N . TRP A 1 292 ? 29.090 9.381 -9.162 1.00 29.08 292 TRP A N 1
ATOM 2234 C CA . TRP A 1 292 ? 28.684 10.746 -9.498 1.00 29.08 292 TRP A CA 1
ATOM 2235 C C . TRP A 1 292 ? 27.213 10.942 -9.151 1.00 29.08 292 TRP A C 1
ATOM 2237 O O . TRP A 1 292 ? 26.314 10.518 -9.870 1.00 29.08 292 TRP A O 1
ATOM 2247 N N . VAL A 1 293 ? 26.979 11.634 -8.037 1.00 37.03 293 VAL A N 1
ATOM 2248 C CA . VAL A 1 293 ? 25.704 12.295 -7.756 1.00 37.03 293 VAL A CA 1
ATOM 2249 C C . VAL A 1 293 ? 25.651 13.542 -8.637 1.00 37.03 293 VAL A C 1
ATOM 2251 O O . VAL A 1 293 ? 26.252 14.563 -8.310 1.00 37.03 293 VAL A O 1
ATOM 2254 N N . ALA A 1 294 ? 24.949 13.476 -9.765 1.00 32.84 294 ALA A N 1
ATOM 2255 C CA . ALA A 1 294 ? 24.712 14.652 -10.595 1.00 32.84 294 ALA A CA 1
ATOM 2256 C C . ALA A 1 294 ? 23.387 15.320 -10.192 1.00 32.84 294 ALA A C 1
ATOM 2258 O O . ALA A 1 294 ? 22.320 14.990 -10.704 1.00 32.84 294 ALA A O 1
ATOM 2259 N N . TYR A 1 295 ? 23.463 16.289 -9.275 1.00 32.59 295 TYR A N 1
ATOM 2260 C CA . TYR A 1 295 ? 22.456 17.346 -9.182 1.00 32.59 295 TYR A CA 1
ATOM 2261 C C . TYR A 1 295 ? 22.732 18.350 -10.300 1.00 32.59 295 TYR A C 1
ATOM 2263 O O . TYR A 1 295 ? 23.736 19.062 -10.255 1.00 32.59 295 TYR A O 1
ATOM 2271 N N . LYS A 1 296 ? 21.832 18.453 -11.279 1.00 23.38 296 LYS A N 1
ATOM 2272 C CA . LYS A 1 296 ? 21.762 19.639 -12.135 1.00 23.38 296 LYS A CA 1
ATOM 2273 C C . LYS A 1 296 ? 20.341 20.185 -12.102 1.00 23.38 296 LYS A C 1
ATOM 2275 O O . LYS A 1 296 ? 19.438 19.675 -12.752 1.00 23.38 296 LYS A O 1
ATOM 2280 N N . ILE A 1 297 ? 20.179 21.174 -11.232 1.00 27.88 297 ILE A N 1
ATOM 2281 C CA . ILE A 1 297 ? 19.017 22.051 -11.118 1.00 27.88 297 ILE A CA 1
ATOM 2282 C C . ILE A 1 297 ? 19.173 23.082 -12.239 1.00 27.88 297 ILE A C 1
ATOM 2284 O O . ILE A 1 297 ? 20.264 23.641 -12.384 1.00 27.88 297 ILE A O 1
ATOM 2288 N N . HIS A 1 298 ? 18.127 23.291 -13.034 1.00 24.36 298 HIS A N 1
ATOM 2289 C CA . HIS A 1 298 ? 17.959 24.533 -13.783 1.00 24.36 298 HIS A CA 1
ATOM 2290 C C . HIS A 1 298 ? 17.051 25.450 -12.979 1.00 24.36 298 HIS A C 1
ATOM 2292 O O . HIS A 1 298 ? 16.036 24.928 -12.464 1.00 24.36 298 HIS A O 1
#

Foldseek 3Di:
DDDPPPPPPDPCPVPPPFDWQDKDAQPCLAPLLAQFGMWTATQLRKIKGFGGPHPNVPDDAFQWDADPVCSRMTIAAAPCSCVAPVGGADNVFFQEKDKAQFADDPDPDPDPNVSSRRRHIWMWTWGQDPVRATKIKIKGWDWDQDVNDTGIHIYIDIDRDDPQWRYWEAANRRQKIKTWHFWQALPFSWTFIWIFGDDPPDDPTDTHTDTQHDDPVCSVVCNVDHTWTFPDKYKDADPDDDPDDPVQWRWIWMWTATPQRKIWIWTFIGHPPDDDGDTDIFIARPPDPDTDRDDDDD

pLDDT: mean 75.69, std 19.18, range [21.42, 96.75]

Radius of gyration: 19.97 Å; chains: 1; bounding box: 59×46×56 Å